Protein AF-A0A0R3SVR9-F1 (afdb_monomer_lite)

Structure (mmCIF, N/CA/C/O backbone):
data_AF-A0A0R3SVR9-F1
#
_entry.id   AF-A0A0R3SVR9-F1
#
loop_
_atom_site.group_PDB
_atom_site.id
_atom_site.type_symbol
_atom_site.label_atom_id
_atom_site.label_alt_id
_atom_site.label_comp_id
_atom_site.label_asym_id
_atom_site.label_entity_id
_atom_site.label_seq_id
_atom_site.pdbx_PDB_ins_code
_atom_site.Cartn_x
_atom_site.Cartn_y
_atom_site.Cartn_z
_atom_site.occupancy
_atom_site.B_iso_or_equiv
_atom_site.auth_seq_id
_atom_site.auth_comp_id
_atom_site.auth_asym_id
_atom_site.auth_atom_id
_atom_site.pdbx_PDB_model_num
ATOM 1 N N . LEU A 1 1 ? -17.773 1.039 -10.635 1.00 84.94 1 LEU A N 1
ATOM 2 C CA . LEU A 1 1 ? -18.409 0.691 -9.334 1.00 84.94 1 LEU A CA 1
ATOM 3 C C . LEU A 1 1 ? -18.179 1.853 -8.377 1.00 84.94 1 LEU A C 1
ATOM 5 O O . LEU A 1 1 ? -17.220 2.581 -8.569 1.00 84.94 1 LEU A O 1
ATOM 9 N N . THR A 1 2 ? -19.015 2.031 -7.361 1.00 88.81 2 THR A N 1
ATOM 10 C CA . THR A 1 2 ? -18.719 2.918 -6.224 1.00 88.81 2 THR A CA 1
ATOM 11 C C . THR A 1 2 ? -19.221 2.273 -4.939 1.00 88.81 2 THR A C 1
ATOM 13 O O . THR A 1 2 ? -20.073 1.386 -4.984 1.00 88.81 2 THR A O 1
ATOM 16 N N . ALA A 1 3 ? -18.678 2.660 -3.792 1.00 90.62 3 ALA A N 1
ATOM 17 C CA . ALA A 1 3 ? -19.066 2.095 -2.511 1.00 90.62 3 ALA A CA 1
ATOM 18 C C . ALA A 1 3 ? -19.058 3.159 -1.415 1.00 90.62 3 ALA A C 1
ATOM 20 O O . ALA A 1 3 ? -18.262 4.095 -1.439 1.00 90.62 3 ALA A O 1
ATOM 21 N N . ARG A 1 4 ? -19.967 3.008 -0.454 1.00 90.88 4 ARG A N 1
ATOM 22 C CA . ARG A 1 4 ? -20.155 3.932 0.661 1.00 90.88 4 ARG A CA 1
ATOM 23 C C . ARG A 1 4 ? -20.266 3.163 1.964 1.00 90.88 4 ARG A C 1
ATOM 25 O O . ARG A 1 4 ? -21.010 2.189 2.056 1.00 90.88 4 ARG A O 1
ATOM 32 N N . LEU A 1 5 ? -19.568 3.651 2.983 1.00 92.50 5 LEU A N 1
ATOM 33 C CA . LEU A 1 5 ? -19.682 3.155 4.346 1.00 92.50 5 LEU A CA 1
ATOM 34 C C . LEU A 1 5 ? -20.648 4.040 5.147 1.00 92.50 5 LEU A C 1
ATOM 36 O O . LEU A 1 5 ? -20.622 5.269 5.041 1.00 92.50 5 LEU A O 1
ATOM 40 N N . LYS A 1 6 ? -21.510 3.420 5.950 1.00 92.88 6 LYS A N 1
ATOM 41 C CA . LYS A 1 6 ? -22.426 4.087 6.884 1.00 92.88 6 LYS A CA 1
ATOM 42 C C . LYS A 1 6 ? -22.269 3.485 8.272 1.00 92.88 6 LYS A C 1
ATOM 44 O O . LYS A 1 6 ? -22.046 2.288 8.397 1.00 92.88 6 LYS A O 1
ATOM 49 N N . SER A 1 7 ? -22.444 4.298 9.304 1.00 92.44 7 SER A N 1
ATOM 50 C CA . SER A 1 7 ? -22.531 3.854 10.696 1.00 92.44 7 SER A CA 1
ATOM 51 C C . SER A 1 7 ? -23.510 4.749 11.448 1.00 92.44 7 SER A C 1
ATOM 53 O O . SER A 1 7 ? -23.680 5.916 11.090 1.00 92.44 7 SER A O 1
ATOM 55 N N . LEU A 1 8 ? -24.163 4.201 12.474 1.00 87.94 8 LEU A N 1
ATOM 56 C CA . LEU A 1 8 ? -24.987 4.978 13.407 1.00 87.94 8 LEU A CA 1
ATOM 57 C C . LEU A 1 8 ? -24.146 5.611 14.521 1.00 87.94 8 LEU A C 1
ATOM 59 O O . LEU A 1 8 ? -24.514 6.657 15.049 1.00 87.94 8 LEU A O 1
ATOM 63 N N . SER A 1 9 ? -23.024 4.977 14.864 1.00 86.69 9 SER A N 1
ATOM 64 C CA . SER A 1 9 ? -22.182 5.356 16.001 1.00 86.69 9 SER A CA 1
ATOM 65 C C . SER A 1 9 ? -21.061 6.314 15.604 1.00 86.69 9 SER A C 1
ATOM 67 O O . SER A 1 9 ? -20.644 7.146 16.407 1.00 86.69 9 SER A O 1
ATOM 69 N N . VAL A 1 10 ? -20.584 6.223 14.359 1.00 88.56 10 VAL A N 1
ATOM 70 C CA . VAL A 1 10 ? -19.457 7.019 13.860 1.00 88.56 10 VAL A CA 1
ATOM 71 C C . VAL A 1 10 ? -19.935 8.196 13.017 1.00 88.56 10 VAL A C 1
ATOM 73 O O . VAL A 1 10 ? -20.829 8.067 12.181 1.00 88.56 10 VAL A O 1
ATOM 76 N N . LYS A 1 11 ? -19.309 9.361 13.221 1.00 87.94 11 LYS A N 1
ATOM 77 C CA . LYS A 1 11 ? -19.626 10.590 12.484 1.00 87.94 11 LYS A CA 1
ATOM 78 C C . LYS A 1 11 ? -19.374 10.425 10.975 1.00 87.94 11 LYS A C 1
ATOM 80 O O . LYS A 1 11 ? -18.337 9.873 10.611 1.00 87.94 11 LYS A O 1
ATOM 85 N N . PRO A 1 12 ? -20.235 10.981 10.099 1.00 85.88 12 PRO A N 1
ATOM 86 C CA . PRO A 1 12 ? -20.082 10.868 8.645 1.00 85.88 12 PRO A CA 1
ATOM 87 C C . PRO A 1 12 ? -18.731 11.350 8.104 1.00 85.88 12 PRO A C 1
ATOM 89 O O . PRO A 1 12 ? -18.185 10.713 7.213 1.00 85.88 12 PRO A O 1
ATOM 92 N N . GLU A 1 13 ? -18.171 12.414 8.684 1.00 85.38 13 GLU A N 1
ATOM 93 C CA . GLU A 1 13 ? -16.876 13.002 8.295 1.00 85.38 13 GLU A CA 1
ATOM 94 C C . GLU A 1 13 ? -15.711 12.004 8.401 1.00 85.38 13 GLU A C 1
ATOM 96 O O . GLU A 1 13 ? -14.763 12.060 7.624 1.00 85.38 13 GLU A O 1
ATOM 101 N N . LEU A 1 14 ? -15.789 11.057 9.343 1.00 85.31 14 LEU A N 1
ATOM 102 C CA . LEU A 1 14 ? -14.768 10.022 9.521 1.00 85.31 14 LEU A CA 1
ATOM 103 C C . LEU A 1 14 ? -14.907 8.885 8.500 1.00 85.31 14 LEU A C 1
ATOM 105 O O . LEU A 1 14 ? -13.982 8.097 8.365 1.00 85.31 14 LEU A O 1
ATOM 109 N N . LEU A 1 15 ? -16.049 8.781 7.809 1.00 88.06 15 LEU A N 1
ATOM 110 C CA . LEU A 1 15 ? -16.381 7.681 6.894 1.00 88.06 15 LEU A CA 1
ATOM 111 C C . LEU A 1 15 ? -16.096 8.007 5.423 1.00 88.06 15 LEU A C 1
ATOM 113 O O . LEU A 1 15 ? -16.082 7.095 4.595 1.00 88.06 15 LEU A O 1
ATOM 117 N N . GLU A 1 16 ? -15.878 9.283 5.087 1.00 83.38 16 GLU A N 1
ATOM 118 C CA . GLU A 1 16 ? -15.626 9.734 3.709 1.00 83.38 16 GLU A CA 1
ATOM 119 C C . GLU A 1 16 ? -14.368 9.088 3.115 1.00 83.38 16 GLU A C 1
ATOM 121 O O . GLU A 1 16 ? -14.344 8.743 1.937 1.00 83.38 16 GLU A O 1
ATOM 126 N N . ASN A 1 17 ? -13.364 8.841 3.959 1.00 84.44 17 ASN A N 1
ATOM 127 C CA . ASN A 1 17 ? -12.045 8.342 3.576 1.00 84.44 17 ASN A CA 1
ATOM 128 C C . ASN A 1 17 ? -11.786 6.901 4.058 1.00 84.44 17 ASN A C 1
ATOM 130 O O . ASN A 1 17 ? -10.665 6.528 4.398 1.00 84.44 17 ASN A O 1
ATOM 134 N N . CYS A 1 18 ? -12.834 6.080 4.115 1.00 88.06 18 CYS A N 1
ATOM 135 C CA . CYS A 1 18 ? -12.741 4.710 4.625 1.00 88.06 18 CYS A CA 1
ATOM 136 C C . CYS A 1 18 ? -12.774 3.633 3.544 1.00 88.06 18 CYS A C 1
ATOM 138 O O . CYS A 1 18 ? -12.548 2.468 3.857 1.00 88.06 18 CYS A O 1
ATOM 140 N N . VAL A 1 19 ? -13.088 3.974 2.296 1.00 89.50 19 VAL A N 1
ATOM 141 C CA . VAL A 1 19 ? -13.294 2.983 1.236 1.00 89.50 19 VAL A CA 1
ATOM 142 C C . VAL A 1 19 ? -12.257 3.166 0.141 1.00 89.50 19 VAL A C 1
ATOM 144 O O . VAL A 1 19 ? -12.137 4.239 -0.437 1.00 89.50 19 VAL A O 1
ATOM 147 N N . LEU A 1 20 ? -11.547 2.085 -0.167 1.00 88.56 20 LEU A N 1
ATOM 148 C CA . LEU A 1 20 ? -10.594 2.001 -1.263 1.00 88.56 20 LEU A CA 1
ATOM 149 C C . LEU A 1 20 ? -11.087 0.959 -2.271 1.00 88.56 20 LEU A C 1
ATOM 151 O O . LEU A 1 20 ? -11.024 -0.249 -2.019 1.00 88.56 20 LEU A O 1
ATOM 155 N N . LEU A 1 21 ? -11.596 1.441 -3.404 1.00 87.38 21 LEU A N 1
ATOM 156 C CA . LEU A 1 21 ? -11.998 0.632 -4.554 1.00 87.38 21 LEU A CA 1
ATOM 157 C C . LEU A 1 21 ? -10.851 0.586 -5.562 1.00 87.38 21 LEU A C 1
ATOM 159 O O . LEU A 1 21 ? -10.271 1.619 -5.887 1.00 87.38 21 LEU A O 1
ATOM 163 N N . ARG A 1 22 ? -10.525 -0.609 -6.052 1.00 86.88 22 ARG A N 1
ATOM 164 C CA . ARG A 1 22 ? -9.412 -0.825 -6.979 1.00 86.88 22 ARG A CA 1
ATOM 165 C C . ARG A 1 22 ? -9.784 -1.870 -8.004 1.00 86.88 22 ARG A C 1
ATOM 167 O O . ARG A 1 22 ? -10.412 -2.862 -7.648 1.00 86.88 22 ARG A O 1
ATOM 174 N N . ASP A 1 23 ? -9.317 -1.687 -9.225 1.00 84.06 23 ASP A N 1
ATOM 175 C CA . ASP A 1 23 ? -9.400 -2.707 -10.260 1.00 84.06 23 ASP A CA 1
ATOM 176 C C . ASP A 1 23 ? -8.051 -3.419 -10.368 1.00 84.06 23 ASP A C 1
ATOM 178 O O . ASP A 1 23 ? -6.995 -2.788 -10.398 1.00 84.06 23 ASP A O 1
ATOM 182 N N . ILE A 1 24 ? -8.089 -4.747 -10.366 1.00 81.44 24 ILE A N 1
ATOM 183 C CA . ILE A 1 24 ? -6.919 -5.616 -10.448 1.00 81.44 24 ILE A CA 1
ATOM 184 C C . ILE A 1 24 ? -7.131 -6.684 -11.517 1.00 81.44 24 ILE A C 1
ATOM 186 O O . ILE A 1 24 ? -8.257 -7.063 -11.842 1.00 81.44 24 ILE A O 1
ATOM 190 N N . GLU A 1 25 ? -6.032 -7.236 -12.015 1.00 75.94 25 GLU A N 1
ATOM 191 C CA . GLU A 1 25 ? -6.053 -8.451 -12.821 1.00 75.94 25 GLU A CA 1
ATOM 192 C C . GLU A 1 25 ? -5.781 -9.653 -11.917 1.00 75.94 25 GLU A C 1
ATOM 194 O O . GLU A 1 25 ? -4.652 -9.899 -11.496 1.00 75.94 25 GLU A O 1
ATOM 199 N N . ALA A 1 26 ? -6.826 -10.407 -11.581 1.00 65.94 26 ALA A N 1
ATOM 200 C CA . ALA A 1 26 ? -6.686 -11.591 -10.746 1.00 65.94 26 ALA A CA 1
ATOM 201 C C . ALA A 1 26 ? -6.464 -12.826 -11.624 1.00 65.94 26 ALA A C 1
ATOM 203 O O . ALA A 1 26 ? -7.234 -13.087 -12.549 1.00 65.94 26 ALA A O 1
ATOM 204 N N . SER A 1 27 ? -5.441 -13.628 -11.322 1.00 62.56 27 SER A N 1
ATOM 205 C CA . SER A 1 27 ? -5.278 -14.927 -11.976 1.00 62.56 27 SER A CA 1
ATOM 206 C C . SER A 1 27 ? -6.432 -15.854 -11.590 1.00 62.56 27 SER A C 1
ATOM 208 O O . SER A 1 27 ? -6.791 -15.981 -10.417 1.00 62.56 27 SER A O 1
ATOM 210 N N . MET A 1 28 ? -7.032 -16.517 -12.580 1.00 52.81 28 MET A N 1
ATOM 211 C CA . MET A 1 28 ? -8.053 -17.525 -12.303 1.00 52.81 28 MET A CA 1
ATOM 212 C C . MET A 1 28 ? -7.444 -18.667 -11.480 1.00 52.81 28 MET A C 1
ATOM 214 O O . MET A 1 28 ? -6.321 -19.090 -11.786 1.00 52.81 28 MET A O 1
ATOM 218 N N . PRO A 1 29 ? -8.168 -19.220 -10.485 1.00 49.94 29 PRO A N 1
ATOM 219 C CA . PRO A 1 29 ? -7.725 -20.399 -9.755 1.00 49.94 29 PRO A CA 1
ATOM 220 C C . PRO A 1 29 ? -7.660 -21.584 -10.724 1.00 49.94 29 PRO A C 1
ATOM 222 O O . PRO A 1 29 ? -8.627 -22.306 -10.950 1.00 49.94 29 PRO A O 1
ATOM 225 N N . THR A 1 30 ? -6.500 -21.760 -11.340 1.00 48.56 30 THR A N 1
ATOM 226 C CA . THR A 1 30 ? -6.152 -22.889 -12.194 1.00 48.56 30 THR A CA 1
ATOM 227 C C . THR A 1 30 ? -5.234 -23.810 -11.400 1.00 48.56 30 THR A C 1
ATOM 229 O O . THR A 1 30 ? -4.565 -23.401 -10.449 1.00 48.56 30 THR A O 1
ATOM 232 N N . THR A 1 31 ? -5.241 -25.098 -11.727 1.00 45.00 31 THR A N 1
ATOM 233 C CA . THR A 1 31 ? -4.487 -26.127 -11.005 1.00 45.00 31 THR A CA 1
ATOM 234 C C . THR A 1 31 ? -2.988 -25.810 -10.967 1.00 45.00 31 THR A C 1
ATOM 236 O O . THR A 1 31 ? -2.303 -26.055 -11.952 1.00 45.00 31 THR A O 1
ATOM 239 N N . GLY A 1 32 ? -2.490 -25.303 -9.831 1.00 43.62 32 GLY A N 1
ATOM 240 C CA . GLY A 1 32 ? -1.115 -25.351 -9.294 1.00 43.62 32 GLY A CA 1
ATOM 241 C C . GLY A 1 32 ? 0.064 -24.781 -10.103 1.00 43.62 32 GLY A C 1
ATOM 242 O O . GLY A 1 32 ? 0.996 -24.260 -9.501 1.00 43.62 32 GLY A O 1
ATOM 243 N N . VAL A 1 33 ? 0.064 -24.880 -11.431 1.00 41.28 33 VAL A N 1
ATOM 244 C CA . VAL A 1 33 ? 1.225 -24.618 -12.297 1.00 41.28 33 VAL A CA 1
ATOM 245 C C . VAL A 1 33 ? 1.220 -23.181 -12.835 1.00 41.28 33 VAL A C 1
ATOM 247 O O . VAL A 1 33 ? 2.277 -22.569 -12.915 1.00 41.28 33 VAL A O 1
ATOM 250 N N . SER A 1 34 ? 0.049 -22.589 -13.100 1.00 37.72 34 SER A N 1
ATOM 251 C CA . SER A 1 34 ? -0.062 -21.211 -13.622 1.00 37.72 34 SER A CA 1
ATOM 252 C C . SER A 1 34 ? 0.317 -20.107 -12.629 1.00 37.72 34 SER A C 1
ATOM 254 O O . SER A 1 34 ? 0.579 -18.985 -13.049 1.00 37.72 34 SER A O 1
ATOM 256 N N . VAL A 1 35 ? 0.359 -20.402 -11.325 1.00 40.47 35 VAL A N 1
ATOM 257 C CA . VAL A 1 35 ? 0.703 -19.412 -10.284 1.00 40.47 35 VAL A CA 1
ATOM 258 C C . VAL A 1 35 ? 2.196 -19.067 -10.308 1.00 40.47 35 VAL A C 1
ATOM 260 O O . VAL A 1 35 ? 2.567 -17.952 -9.967 1.00 40.47 35 VAL A O 1
ATOM 263 N N . LEU A 1 36 ? 3.056 -20.000 -10.732 1.00 37.19 36 LEU A N 1
ATOM 264 C CA . LEU A 1 36 ? 4.511 -19.806 -10.729 1.00 37.19 36 LEU A CA 1
ATOM 265 C C . LEU A 1 36 ? 5.031 -19.080 -11.974 1.00 37.19 36 LEU A C 1
ATOM 267 O O . LEU A 1 36 ? 6.112 -18.505 -11.928 1.00 37.19 36 LEU A O 1
ATOM 271 N N . THR A 1 37 ? 4.279 -19.097 -13.074 1.00 42.97 37 THR A N 1
ATOM 272 C CA . THR A 1 37 ? 4.698 -18.501 -14.350 1.00 42.97 37 THR A CA 1
ATOM 273 C C . THR A 1 37 ? 4.003 -17.178 -14.659 1.00 42.97 37 THR A C 1
ATOM 275 O O . THR A 1 37 ? 4.404 -16.504 -15.598 1.00 42.97 37 THR A O 1
ATOM 278 N N . GLY A 1 38 ? 2.948 -16.803 -13.923 1.00 45.16 38 GLY A N 1
ATOM 279 C CA . GLY A 1 38 ? 2.155 -15.603 -14.224 1.00 45.16 38 GLY A CA 1
ATOM 280 C C . GLY A 1 38 ? 1.407 -15.664 -15.566 1.00 45.16 38 GLY A C 1
ATOM 281 O O . GLY A 1 38 ? 0.890 -14.654 -16.023 1.00 45.16 38 GLY A O 1
ATOM 282 N N . THR A 1 39 ? 1.338 -16.838 -16.207 1.00 46.59 39 THR A N 1
ATOM 283 C CA . THR A 1 39 ? 0.785 -17.034 -17.564 1.00 46.59 39 THR A CA 1
ATOM 284 C C . THR A 1 39 ? -0.621 -17.642 -17.578 1.00 46.59 39 THR A C 1
ATOM 286 O O . THR A 1 39 ? -1.093 -18.117 -18.611 1.00 46.59 39 THR A O 1
ATOM 289 N N . GLY A 1 40 ? -1.304 -17.678 -16.429 1.00 52.12 40 GLY A N 1
ATOM 290 C CA . GLY A 1 40 ? -2.710 -18.080 -16.367 1.00 52.12 40 GLY A CA 1
ATOM 291 C C . GLY A 1 40 ? -3.638 -16.993 -16.926 1.00 52.12 40 GLY A C 1
ATOM 292 O O . GLY A 1 40 ? -3.278 -15.820 -16.889 1.00 52.12 40 GLY A O 1
ATOM 293 N N . PRO A 1 41 ? -4.840 -17.344 -17.419 1.00 57.41 41 PRO A N 1
ATOM 294 C CA . PRO A 1 41 ? -5.830 -16.342 -17.795 1.00 57.41 41 PRO A CA 1
ATOM 295 C C . PRO A 1 41 ? -6.173 -15.478 -16.573 1.00 57.41 41 PRO A C 1
ATOM 297 O O . PRO A 1 41 ? -6.647 -15.989 -15.552 1.00 57.41 41 PRO A O 1
ATOM 300 N N . CYS A 1 42 ? -5.904 -14.179 -16.679 1.00 65.00 42 CYS A N 1
ATOM 301 C CA . CYS A 1 42 ? -6.323 -13.186 -15.701 1.00 65.00 42 CYS A CA 1
ATOM 302 C C . CYS A 1 42 ? -7.745 -12.720 -16.011 1.00 65.00 42 CYS A C 1
ATOM 304 O O . CYS A 1 42 ? -8.137 -12.608 -17.174 1.00 65.00 42 CYS A O 1
ATOM 306 N N . VAL A 1 43 ? -8.521 -12.455 -14.966 1.00 73.50 43 VAL A N 1
ATOM 307 C CA . VAL A 1 43 ? -9.856 -11.872 -15.068 1.00 73.50 43 VAL A CA 1
ATOM 308 C C . VAL A 1 43 ? -9.831 -10.511 -14.376 1.00 73.50 43 VAL A C 1
ATOM 310 O O . VAL A 1 43 ? -9.331 -10.421 -13.249 1.00 73.50 43 VAL A O 1
ATOM 313 N N . PRO A 1 44 ? -10.350 -9.454 -15.028 1.00 79.88 44 PRO A N 1
ATOM 314 C CA . PRO A 1 44 ? -10.493 -8.157 -14.386 1.00 79.88 44 PRO A CA 1
ATOM 315 C C . PRO A 1 44 ? -11.428 -8.288 -13.182 1.00 79.88 44 PRO A C 1
ATOM 317 O O . PRO A 1 44 ? -12.527 -8.840 -13.281 1.00 79.88 44 PRO A O 1
ATOM 320 N N . MET A 1 45 ? -10.976 -7.800 -12.034 1.00 82.75 45 MET A N 1
ATOM 321 C CA . MET A 1 45 ? -11.669 -7.895 -10.758 1.00 82.75 45 MET A CA 1
ATOM 322 C C . MET A 1 45 ? -11.623 -6.547 -10.052 1.00 82.75 45 MET A C 1
ATOM 324 O O . MET A 1 45 ? -10.558 -5.960 -9.910 1.00 82.75 45 MET A O 1
ATOM 328 N N . SER A 1 46 ? -12.762 -6.096 -9.536 1.00 84.88 46 SER A N 1
ATOM 329 C CA . SER A 1 46 ? -12.813 -4.944 -8.638 1.00 84.88 46 SER A CA 1
ATOM 330 C C . SER A 1 46 ? -12.755 -5.412 -7.185 1.00 84.88 46 SER A C 1
ATOM 332 O O . SER A 1 46 ? -13.553 -6.250 -6.761 1.00 84.88 46 SER A O 1
ATOM 334 N N . VAL A 1 47 ? -11.829 -4.860 -6.410 1.00 87.38 47 VAL A N 1
ATOM 335 C CA . VAL A 1 47 ? -11.631 -5.139 -4.987 1.00 87.38 47 VAL A CA 1
ATOM 336 C C . VAL A 1 47 ? -11.996 -3.900 -4.182 1.00 87.38 47 VAL A C 1
ATOM 338 O O . VAL A 1 47 ? -11.500 -2.805 -4.439 1.00 87.38 47 VAL A O 1
ATOM 341 N N . ILE A 1 48 ? -12.846 -4.083 -3.174 1.00 88.69 48 ILE A N 1
ATOM 342 C CA . ILE A 1 48 ? -13.231 -3.038 -2.224 1.00 88.69 48 ILE A CA 1
ATOM 343 C C . ILE A 1 48 ? -12.583 -3.358 -0.884 1.00 88.69 48 ILE A C 1
ATOM 345 O O . ILE A 1 48 ? -12.789 -4.438 -0.333 1.00 88.69 48 ILE A O 1
ATOM 349 N N . ASN A 1 49 ? -11.823 -2.408 -0.353 1.00 89.75 49 ASN A N 1
ATOM 350 C CA . ASN A 1 49 ? -11.260 -2.470 0.989 1.00 89.75 49 ASN A CA 1
ATOM 351 C C . ASN A 1 49 ? -11.931 -1.388 1.832 1.00 89.75 49 ASN A C 1
ATOM 353 O O . ASN A 1 49 ? -12.009 -0.238 1.404 1.00 89.75 49 ASN A O 1
ATOM 357 N N . ALA A 1 50 ? -12.424 -1.760 3.011 1.00 90.38 50 ALA A N 1
ATOM 358 C CA . ALA A 1 50 ? -13.020 -0.833 3.964 1.00 90.38 50 ALA A CA 1
ATOM 359 C C . ALA A 1 50 ? -12.142 -0.753 5.219 1.00 90.38 50 ALA A C 1
ATOM 361 O O . ALA A 1 50 ? -11.952 -1.751 5.914 1.00 90.38 50 ALA A O 1
ATOM 362 N N . TYR A 1 51 ? -11.616 0.435 5.501 1.00 90.06 51 TYR A N 1
ATOM 363 C CA . TYR A 1 51 ? -10.848 0.758 6.697 1.00 90.06 51 TYR A CA 1
ATOM 364 C C . TYR A 1 51 ? -11.781 1.374 7.730 1.00 90.06 51 TYR A C 1
ATOM 366 O O . TYR A 1 51 ? -12.204 2.521 7.596 1.00 90.06 51 TYR A O 1
ATOM 374 N N . LEU A 1 52 ? -12.134 0.594 8.747 1.00 91.12 52 LEU A N 1
ATOM 375 C CA . LEU A 1 52 ? -13.052 1.048 9.784 1.00 91.12 52 LEU A CA 1
ATOM 376 C C . LEU A 1 52 ? -12.314 1.996 10.741 1.00 91.12 52 LEU A C 1
ATOM 378 O O . LEU A 1 52 ? -11.258 1.622 11.253 1.00 91.12 52 LEU A O 1
ATOM 382 N N . PRO A 1 53 ? -12.832 3.212 10.984 1.00 90.00 53 PRO A N 1
ATOM 383 C CA . PRO A 1 53 ? -12.148 4.202 11.809 1.00 90.00 53 PRO A CA 1
ATOM 384 C C . PRO A 1 53 ? -12.091 3.783 13.280 1.00 90.00 53 PRO A C 1
ATOM 386 O O . PRO A 1 53 ? -11.107 4.068 13.953 1.00 90.00 53 PRO A O 1
ATOM 389 N N . GLU A 1 54 ? -13.113 3.083 13.773 1.00 90.56 54 GLU A N 1
ATOM 390 C CA . GLU A 1 54 ? -13.228 2.581 15.143 1.00 90.56 54 GLU A CA 1
ATOM 391 C C . GLU A 1 54 ? -13.929 1.203 15.125 1.00 90.56 54 GLU A C 1
ATOM 393 O O . GLU A 1 54 ? -14.486 0.808 14.099 1.00 90.56 54 GLU A O 1
ATOM 398 N N . PRO A 1 55 ? -13.894 0.419 16.215 1.00 89.44 55 PRO A N 1
ATOM 399 C CA . PRO A 1 55 ? -14.756 -0.755 16.359 1.00 89.44 55 PRO A CA 1
ATOM 400 C C . PRO A 1 55 ? -16.239 -0.357 16.376 1.00 89.44 55 PRO A C 1
ATOM 402 O O . PRO A 1 55 ? -16.602 0.679 16.935 1.00 89.44 55 PRO A O 1
ATOM 405 N N . GLY A 1 56 ? -17.108 -1.184 15.796 1.00 89.81 56 GLY A N 1
ATOM 406 C CA . GLY A 1 56 ? -18.546 -0.927 15.765 1.00 89.81 56 GLY A CA 1
ATOM 407 C C . GLY A 1 56 ? -19.279 -1.590 14.603 1.00 89.81 56 GLY A C 1
ATOM 408 O O . GLY A 1 56 ? -18.743 -2.445 13.898 1.00 89.81 56 GLY A O 1
ATOM 409 N N . GLU A 1 57 ? -20.527 -1.165 14.413 1.00 92.81 57 GLU A N 1
ATOM 410 C CA . GLU A 1 57 ? -21.408 -1.636 13.346 1.00 92.81 57 GLU A CA 1
ATOM 411 C C . GLU A 1 57 ? -21.403 -0.673 12.155 1.00 92.81 57 GLU A C 1
ATOM 413 O O . GLU A 1 57 ? -21.564 0.551 12.295 1.00 92.81 57 GLU A O 1
ATOM 418 N N . TYR A 1 58 ? -21.260 -1.248 10.964 1.00 94.62 58 TYR A N 1
ATOM 419 C CA . TYR A 1 58 ? -21.203 -0.522 9.706 1.00 94.62 58 TYR A CA 1
ATOM 420 C C . TYR A 1 58 ? -22.054 -1.196 8.636 1.00 94.62 58 TYR A C 1
ATOM 422 O O . TYR A 1 58 ? -22.108 -2.417 8.536 1.00 94.62 58 TYR A O 1
ATOM 430 N N . ALA A 1 59 ? -22.663 -0.390 7.773 1.00 94.31 59 ALA A N 1
ATOM 431 C CA . ALA A 1 59 ? -23.262 -0.852 6.532 1.00 94.31 59 ALA A CA 1
ATOM 432 C C . ALA A 1 59 ? -22.385 -0.415 5.352 1.00 94.31 59 ALA A C 1
ATOM 434 O O . ALA A 1 59 ? -22.162 0.781 5.156 1.00 94.31 59 ALA A O 1
ATOM 435 N N . LEU A 1 60 ? -21.897 -1.375 4.568 1.00 94.56 60 LEU A N 1
ATOM 436 C CA . LEU A 1 60 ? -21.213 -1.130 3.301 1.00 94.56 60 LEU A CA 1
ATOM 437 C C . LEU A 1 60 ? -22.220 -1.283 2.162 1.00 94.56 60 LEU A C 1
ATOM 439 O O . LEU A 1 60 ? -22.718 -2.376 1.902 1.00 94.56 60 LEU A O 1
ATOM 443 N N . GLU A 1 61 ? -22.504 -0.185 1.477 1.00 94.56 61 GLU A N 1
ATOM 444 C CA . GLU A 1 61 ? -23.374 -0.145 0.306 1.00 94.56 61 GLU A CA 1
ATOM 445 C C . GLU A 1 61 ? -22.512 -0.034 -0.949 1.00 94.56 61 GLU A C 1
ATOM 447 O O . GLU A 1 61 ? -21.717 0.895 -1.085 1.00 94.56 61 GLU A O 1
ATOM 452 N N . VAL A 1 62 ? -22.664 -0.979 -1.872 1.00 93.00 62 VAL A N 1
ATOM 453 C CA . VAL A 1 62 ? -21.961 -0.997 -3.155 1.00 93.00 62 VAL A CA 1
ATOM 454 C C . VAL A 1 62 ? -22.957 -0.678 -4.252 1.00 93.00 62 VAL A C 1
ATOM 456 O O . VAL A 1 62 ? -23.986 -1.342 -4.385 1.00 93.00 62 VAL A O 1
ATOM 459 N N . TYR A 1 63 ? -22.630 0.321 -5.059 1.00 91.88 63 TYR A N 1
ATOM 460 C CA . TYR A 1 63 ? -23.437 0.775 -6.172 1.00 91.88 63 TYR A CA 1
ATOM 461 C C . TYR A 1 63 ? -22.742 0.498 -7.504 1.00 91.88 63 TYR A C 1
ATOM 463 O O . TYR A 1 63 ? -21.532 0.686 -7.662 1.00 91.88 63 TYR A O 1
ATOM 471 N N . ALA A 1 64 ? -23.526 0.087 -8.492 1.00 89.19 64 ALA A N 1
ATOM 472 C CA . ALA A 1 64 ? -23.062 -0.186 -9.842 1.00 89.19 64 ALA A CA 1
ATOM 473 C C . ALA A 1 64 ? -23.869 0.626 -10.855 1.00 89.19 64 ALA A C 1
ATOM 475 O O . ALA A 1 64 ? -25.077 0.812 -10.696 1.00 89.19 64 ALA A O 1
ATOM 476 N N . ALA A 1 65 ? -23.189 1.083 -11.900 1.00 86.00 65 ALA A N 1
ATOM 477 C CA . ALA A 1 65 ? -23.828 1.633 -13.082 1.00 86.00 65 ALA A CA 1
ATOM 478 C C . ALA A 1 65 ? -23.908 0.543 -14.169 1.00 86.00 65 ALA A C 1
ATOM 480 O O . ALA A 1 65 ? -23.030 -0.329 -14.216 1.00 86.00 65 ALA A O 1
ATOM 481 N N . PRO A 1 66 ? -24.943 0.552 -15.026 1.00 80.88 66 PRO A N 1
ATOM 482 C CA . PRO A 1 66 ? -25.015 -0.339 -16.177 1.00 80.88 66 PRO A CA 1
ATOM 483 C C . PRO A 1 66 ? -23.805 -0.158 -17.114 1.00 80.88 66 PRO A C 1
ATOM 485 O O . PRO A 1 66 ? -23.297 0.955 -17.248 1.00 80.88 66 PRO A O 1
ATOM 488 N N . PRO A 1 67 ? -23.351 -1.218 -17.807 1.00 73.56 67 PRO A N 1
ATOM 489 C CA . PRO A 1 67 ? -22.255 -1.100 -18.763 1.00 73.56 67 PRO A CA 1
ATOM 490 C C . PRO A 1 67 ? -22.616 -0.118 -19.890 1.00 73.56 67 PRO A C 1
ATOM 492 O O . PRO A 1 67 ? -23.701 -0.205 -20.464 1.00 73.56 67 PRO A O 1
ATOM 495 N N . GLY A 1 68 ? -21.700 0.799 -20.215 1.00 68.38 68 GLY A N 1
ATOM 496 C CA . GLY A 1 68 ? -21.891 1.809 -21.265 1.00 68.38 68 GLY A CA 1
ATOM 497 C C . GLY A 1 68 ? -22.513 3.131 -20.801 1.00 68.38 68 GLY A C 1
ATOM 498 O O . GLY A 1 68 ? -22.823 3.970 -21.641 1.00 68.38 68 GLY A O 1
ATOM 499 N N . SER A 1 69 ? -22.695 3.341 -19.494 1.00 65.62 69 SER A N 1
ATOM 500 C CA . SER A 1 69 ? -22.972 4.673 -18.954 1.00 65.62 69 SER A CA 1
ATOM 501 C C . SER A 1 69 ? -21.721 5.553 -19.060 1.00 65.62 69 SER A C 1
ATOM 503 O O . SER A 1 69 ? -20.702 5.236 -18.446 1.00 65.62 69 SER A O 1
ATOM 505 N N . ASP A 1 70 ? -21.790 6.637 -19.830 1.00 59.06 70 ASP A N 1
ATOM 506 C CA . ASP A 1 70 ? -20.707 7.619 -19.926 1.00 59.06 70 ASP A CA 1
ATOM 507 C C . ASP A 1 70 ? -20.550 8.359 -18.586 1.00 59.06 70 ASP A C 1
ATOM 509 O O . ASP A 1 70 ? -21.425 9.142 -18.199 1.00 59.06 70 ASP A O 1
ATOM 513 N N . GLU A 1 71 ? -19.409 8.173 -17.907 1.00 56.16 71 GLU A N 1
ATOM 514 C CA . GLU A 1 71 ? -19.029 8.961 -16.715 1.00 56.16 71 GLU A CA 1
ATOM 515 C C . GLU A 1 71 ? -19.038 10.476 -16.989 1.00 56.16 71 GLU A C 1
ATOM 517 O O . GLU A 1 71 ? -19.183 11.272 -16.066 1.00 56.16 71 GLU A O 1
ATOM 522 N N . SER A 1 72 ? -18.915 10.878 -18.260 1.00 56.22 72 SER A N 1
ATOM 523 C CA . SER A 1 72 ? -18.877 12.274 -18.714 1.00 56.22 72 SER A CA 1
ATOM 524 C C . SER A 1 72 ? -20.244 12.967 -18.774 1.00 56.22 72 SER A C 1
ATOM 526 O O . SER A 1 72 ? -20.307 14.193 -18.879 1.00 56.22 72 SER A O 1
ATOM 528 N N . THR A 1 73 ? -21.342 12.214 -18.682 1.00 55.75 73 THR A N 1
ATOM 529 C CA . THR A 1 73 ? -22.696 12.770 -18.570 1.00 55.75 73 THR A CA 1
ATOM 530 C C . THR A 1 73 ? -23.139 12.752 -17.112 1.00 55.75 73 THR A C 1
ATOM 532 O O . THR A 1 73 ? -23.110 11.703 -16.472 1.00 55.75 73 THR A O 1
ATOM 535 N N . GLU A 1 74 ? -23.628 13.889 -16.603 1.00 56.53 74 GLU A N 1
ATOM 536 C CA . GLU A 1 74 ? -24.132 14.117 -15.227 1.00 56.53 74 GLU A CA 1
ATOM 537 C C . GLU A 1 74 ? -25.301 13.194 -14.793 1.00 56.53 74 GLU A C 1
ATOM 539 O O . GLU A 1 74 ? -25.946 13.412 -13.769 1.00 56.53 74 GLU A O 1
ATOM 544 N N . GLN A 1 75 ? -25.606 12.152 -15.567 1.00 57.53 75 GLN A N 1
ATOM 545 C CA . GLN A 1 75 ? -26.793 11.317 -15.455 1.00 57.53 75 GLN A CA 1
ATOM 546 C C . GLN A 1 75 ? -26.477 9.816 -15.482 1.00 57.53 75 GLN A C 1
ATOM 548 O O . GLN A 1 75 ? -27.309 9.004 -15.885 1.00 57.53 75 GLN A O 1
ATOM 553 N N . THR A 1 76 ? -25.287 9.419 -15.028 1.00 66.19 76 THR A N 1
ATOM 554 C CA . THR A 1 76 ? -25.017 8.006 -14.738 1.00 66.19 76 THR A CA 1
ATOM 555 C C . THR A 1 76 ? -25.797 7.586 -13.489 1.00 66.19 76 THR A C 1
ATOM 557 O O . THR A 1 76 ? -25.457 7.953 -12.363 1.00 66.19 76 THR A O 1
ATOM 560 N N . ALA A 1 77 ? -26.880 6.828 -13.682 1.00 75.44 77 ALA A N 1
ATOM 561 C CA . ALA A 1 77 ? -27.687 6.297 -12.589 1.00 75.44 77 ALA A CA 1
ATOM 562 C C . ALA A 1 77 ? -26.967 5.116 -11.919 1.00 75.44 77 ALA A C 1
ATOM 564 O O . ALA A 1 77 ? -26.865 4.022 -12.477 1.00 75.44 77 ALA A O 1
ATOM 565 N N . TYR A 1 78 ? -26.480 5.341 -10.703 1.00 83.81 78 TYR A N 1
ATOM 566 C CA . TYR A 1 78 ? -25.933 4.293 -9.850 1.00 83.81 78 TYR A CA 1
ATOM 567 C C . TYR A 1 78 ? -27.062 3.576 -9.100 1.00 83.81 78 TYR A C 1
ATOM 569 O O . TYR A 1 78 ? -27.857 4.203 -8.399 1.00 83.81 78 TYR A O 1
ATOM 577 N N . HIS A 1 79 ? -27.117 2.251 -9.219 1.00 88.12 79 HIS A N 1
ATOM 578 C CA . HIS A 1 79 ? -28.078 1.404 -8.513 1.00 88.12 79 HIS A CA 1
ATOM 579 C C . HIS A 1 79 ? -27.392 0.655 -7.375 1.00 88.12 79 HIS A C 1
ATOM 581 O O . HIS A 1 79 ? -26.250 0.221 -7.521 1.00 88.12 79 HIS A O 1
ATOM 587 N N . LEU A 1 80 ? -28.088 0.484 -6.247 1.00 90.19 80 LEU A N 1
ATOM 588 C CA . LEU A 1 80 ? -27.598 -0.343 -5.145 1.00 90.19 80 LEU A CA 1
ATOM 589 C C . LEU A 1 80 ? -27.495 -1.796 -5.627 1.00 90.19 80 LEU A C 1
ATOM 591 O O . LEU A 1 80 ? -28.508 -2.415 -5.948 1.00 90.19 80 LEU A O 1
ATOM 595 N N . ALA A 1 81 ? -26.272 -2.313 -5.694 1.00 90.31 81 ALA A N 1
ATOM 596 C CA . ALA A 1 81 ? -25.975 -3.667 -6.144 1.00 90.31 81 ALA A CA 1
ATOM 597 C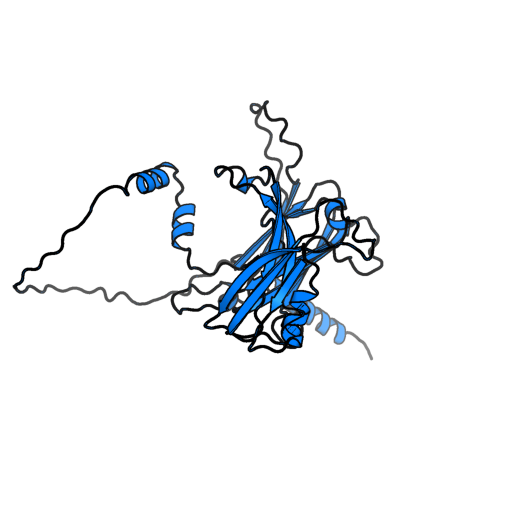 C . ALA A 1 81 ? -25.839 -4.627 -4.958 1.00 90.31 81 ALA A C 1
ATOM 599 O O . ALA A 1 81 ? -26.437 -5.701 -4.961 1.00 90.31 81 ALA A O 1
ATOM 600 N N . TRP A 1 82 ? -25.096 -4.216 -3.925 1.00 92.62 82 TRP A N 1
ATOM 601 C CA . TRP A 1 82 ? -24.904 -5.001 -2.708 1.00 92.62 82 TRP A CA 1
ATOM 602 C C . TRP A 1 82 ? -24.982 -4.142 -1.456 1.00 92.62 82 TRP A C 1
ATOM 604 O O . TRP A 1 82 ? -24.633 -2.962 -1.464 1.00 92.62 82 TRP A O 1
ATOM 614 N N . GLN A 1 83 ? -25.398 -4.774 -0.364 1.00 93.12 83 GLN A N 1
ATOM 615 C CA . GLN A 1 83 ? -25.367 -4.201 0.969 1.00 93.12 83 GLN A CA 1
ATOM 616 C C . GLN A 1 83 ? -24.836 -5.253 1.937 1.00 93.12 83 GLN A C 1
ATOM 618 O O . GLN A 1 83 ? -25.352 -6.369 1.992 1.00 93.12 83 GLN A O 1
ATOM 623 N N . PHE A 1 84 ? -23.808 -4.890 2.693 1.00 93.50 84 PHE A N 1
ATOM 624 C CA . PHE A 1 84 ? -23.197 -5.741 3.704 1.00 93.50 84 PHE A CA 1
ATOM 625 C C . PHE A 1 84 ? -23.319 -5.078 5.068 1.00 93.50 84 PHE A C 1
ATOM 627 O O . PHE A 1 84 ? -23.113 -3.871 5.187 1.00 93.50 84 PHE A O 1
ATOM 634 N N . LEU A 1 85 ? -23.623 -5.875 6.089 1.00 93.88 85 LEU A N 1
ATOM 635 C CA . LEU A 1 85 ? -23.467 -5.485 7.484 1.00 93.88 85 LEU A CA 1
ATOM 636 C C . LEU A 1 85 ? -22.097 -5.978 7.957 1.00 93.88 85 LEU A C 1
ATOM 638 O O . LEU A 1 85 ? -21.761 -7.146 7.763 1.00 93.88 85 LEU A O 1
ATOM 642 N N . ILE A 1 86 ? -21.309 -5.081 8.537 1.00 91.81 86 ILE A N 1
ATOM 643 C CA . ILE A 1 86 ? -19.982 -5.353 9.078 1.00 91.81 86 ILE A CA 1
ATOM 644 C C . ILE A 1 86 ? -20.037 -5.050 10.570 1.00 91.81 86 ILE A C 1
ATOM 646 O O . ILE A 1 86 ? -20.338 -3.925 10.965 1.00 91.81 86 ILE A O 1
ATOM 650 N N . GLU A 1 87 ? -19.726 -6.049 11.383 1.00 90.31 87 GLU A N 1
ATOM 651 C CA . GLU A 1 87 ? -19.610 -5.924 12.831 1.00 90.31 87 GLU A CA 1
ATOM 652 C C . GLU A 1 87 ? -18.141 -6.118 13.213 1.00 90.31 87 GLU A C 1
ATOM 654 O O . GLU A 1 87 ? -17.538 -7.153 12.920 1.00 90.31 87 GLU A O 1
ATOM 659 N N . ALA A 1 88 ? -17.543 -5.088 13.807 1.00 86.06 88 ALA A N 1
ATOM 660 C CA . ALA A 1 88 ? -16.159 -5.102 14.255 1.00 86.06 88 ALA A CA 1
ATOM 661 C C . ALA A 1 88 ? -16.110 -4.992 15.781 1.00 86.06 88 ALA A C 1
ATOM 663 O O . ALA A 1 88 ? -16.228 -3.900 16.331 1.00 86.06 88 ALA A O 1
ATOM 664 N N . GLU A 1 89 ? -15.916 -6.126 16.456 1.00 79.81 89 GLU A N 1
ATOM 665 C CA . GLU A 1 89 ? -15.916 -6.212 17.925 1.00 79.81 89 GLU A CA 1
ATOM 666 C C . GLU A 1 89 ? -14.710 -5.513 18.573 1.00 79.81 89 GLU A C 1
ATOM 668 O O . GLU A 1 89 ? -14.821 -4.925 19.648 1.00 79.81 89 GLU A O 1
ATOM 673 N N . ALA A 1 90 ? -13.540 -5.581 17.933 1.00 76.06 90 ALA A N 1
ATOM 674 C CA . ALA A 1 90 ? -12.294 -5.053 18.473 1.00 76.06 90 ALA A CA 1
ATOM 675 C C . ALA A 1 90 ? -11.354 -4.571 17.363 1.00 76.06 90 ALA A C 1
ATOM 677 O O . ALA A 1 90 ? -11.304 -5.131 16.268 1.00 76.06 90 ALA A O 1
ATOM 678 N N . GLY A 1 91 ? -10.568 -3.540 17.667 1.00 75.06 91 GLY A N 1
ATOM 679 C CA . GLY A 1 91 ? -9.620 -2.942 16.737 1.00 75.06 91 GLY A CA 1
ATOM 680 C C . GLY A 1 91 ? -8.977 -1.693 17.323 1.00 75.06 91 GLY A C 1
ATOM 681 O O . GLY A 1 91 ? -9.503 -1.085 18.256 1.00 75.06 91 GLY A O 1
ATOM 682 N N . LYS A 1 92 ? -7.819 -1.313 16.783 1.00 80.19 92 LYS A N 1
ATOM 683 C CA . LYS A 1 92 ? -7.194 -0.032 17.108 1.00 80.19 92 LYS A CA 1
ATOM 684 C C . LYS A 1 92 ? -7.852 1.056 16.250 1.00 80.19 92 LYS A C 1
ATOM 686 O O . LYS A 1 92 ? -7.846 0.895 15.030 1.00 80.19 92 LYS A O 1
ATOM 691 N N . PRO A 1 93 ? -8.362 2.146 16.847 1.00 85.38 93 PRO A N 1
ATOM 692 C CA . PRO A 1 93 ? -8.854 3.283 16.085 1.00 85.38 93 PRO A CA 1
ATOM 693 C C . PRO A 1 93 ? -7.807 3.824 15.109 1.00 85.38 93 PRO A C 1
ATOM 695 O O . PRO A 1 93 ? -6.622 3.925 15.449 1.00 85.38 93 PRO A O 1
ATOM 698 N N . LEU A 1 94 ? -8.249 4.175 13.905 1.00 88.19 94 LEU A N 1
ATOM 699 C CA . LEU A 1 94 ? -7.411 4.780 12.878 1.00 88.19 94 LEU A CA 1
ATOM 700 C C . LEU A 1 94 ? -7.425 6.301 13.041 1.00 88.19 94 LEU A C 1
ATOM 702 O O . LEU A 1 94 ? -8.473 6.910 13.248 1.00 88.19 94 LEU A O 1
ATOM 706 N N . SER A 1 95 ? -6.255 6.929 12.940 1.00 88.56 95 SER A N 1
ATOM 707 C CA . SER A 1 95 ? -6.159 8.386 12.999 1.00 88.56 95 SER A CA 1
ATOM 708 C C . SER A 1 95 ? -6.694 9.022 11.712 1.00 88.56 95 SER A C 1
ATOM 710 O O . SER A 1 95 ? -6.614 8.441 10.627 1.00 88.56 95 SER A O 1
ATOM 712 N N . MET A 1 96 ? -7.197 10.255 11.808 1.00 87.50 96 MET A N 1
ATOM 713 C CA . MET A 1 96 ? -7.655 11.013 10.636 1.00 87.50 96 MET A CA 1
ATOM 714 C C . MET A 1 96 ? -6.577 11.190 9.554 1.00 87.50 96 MET A C 1
ATOM 716 O O . MET A 1 96 ? -6.890 10.989 8.377 1.00 87.50 96 MET A O 1
ATOM 720 N N . PRO A 1 97 ? -5.306 11.490 9.894 1.00 89.75 97 PRO A N 1
ATOM 721 C CA . PRO A 1 97 ? -4.235 11.533 8.901 1.00 89.75 97 PRO A CA 1
ATOM 722 C C . PRO A 1 97 ? -4.015 10.197 8.187 1.00 89.75 97 PRO A C 1
ATOM 724 O O . PRO A 1 97 ? -3.720 10.176 6.992 1.00 89.75 97 PRO A O 1
ATOM 727 N N . LEU A 1 98 ? -4.139 9.066 8.890 1.00 90.44 98 LEU A N 1
ATOM 728 C CA . LEU A 1 98 ? -4.026 7.741 8.277 1.00 90.44 98 LEU A CA 1
ATOM 729 C C . LEU A 1 98 ? -5.203 7.466 7.332 1.00 90.44 98 LEU A C 1
ATOM 731 O O . LEU A 1 98 ? -4.967 7.095 6.186 1.00 90.44 98 LEU A O 1
ATOM 735 N N . LEU A 1 99 ? -6.444 7.710 7.764 1.00 88.50 99 LEU A N 1
ATOM 736 C CA . LEU A 1 99 ? -7.636 7.538 6.920 1.00 88.50 99 LEU A CA 1
ATOM 737 C C . LEU A 1 99 ? -7.540 8.365 5.632 1.00 88.50 99 LEU A C 1
ATOM 739 O O . LEU A 1 99 ? -7.705 7.837 4.535 1.00 88.50 99 LEU A O 1
ATOM 743 N N . SER A 1 100 ? -7.168 9.643 5.752 1.00 86.69 100 SER A N 1
ATOM 744 C CA . SER A 1 100 ? -6.956 10.528 4.601 1.00 86.69 100 SER A CA 1
ATOM 745 C C . SER A 1 100 ? -5.912 9.969 3.621 1.00 86.69 100 SER A C 1
ATOM 747 O O . SER A 1 100 ? -6.147 9.916 2.410 1.00 86.69 100 SER A O 1
ATOM 749 N N . ARG A 1 101 ? -4.782 9.461 4.136 1.00 89.56 101 ARG A N 1
ATOM 750 C CA . ARG A 1 101 ? -3.729 8.838 3.314 1.00 89.56 101 ARG A CA 1
ATOM 751 C C . ARG A 1 101 ? -4.136 7.506 2.691 1.00 89.56 101 ARG A C 1
ATOM 753 O O . ARG A 1 101 ? -3.563 7.166 1.664 1.00 89.56 101 ARG A O 1
ATOM 760 N N . LEU A 1 102 ? -5.060 6.756 3.293 1.00 86.94 102 LEU A N 1
ATOM 761 C CA . LEU A 1 102 ? -5.564 5.486 2.756 1.00 86.94 102 LEU A CA 1
ATOM 762 C C . LEU A 1 102 ? -6.634 5.686 1.675 1.00 86.94 102 LEU A C 1
ATOM 764 O O . LEU A 1 102 ? -6.724 4.868 0.766 1.00 86.94 102 LEU A O 1
ATOM 768 N N . ALA A 1 103 ? -7.430 6.753 1.748 1.00 74.88 103 ALA A N 1
ATOM 769 C CA . ALA A 1 103 ? -8.481 7.027 0.765 1.00 74.88 103 ALA A CA 1
ATOM 770 C C . ALA A 1 103 ? -7.982 7.702 -0.510 1.00 74.88 103 ALA A C 1
ATOM 772 O O . ALA A 1 103 ? -8.499 7.450 -1.592 1.00 74.88 103 ALA A O 1
ATOM 773 N N . THR A 1 104 ? -6.973 8.562 -0.387 1.00 71.88 104 THR A N 1
ATOM 774 C CA . THR A 1 104 ? -6.423 9.337 -1.512 1.00 71.88 104 THR A CA 1
ATOM 775 C C . THR A 1 104 ? -5.328 8.594 -2.277 1.00 71.88 104 THR A C 1
ATOM 777 O O . THR A 1 104 ? -4.656 9.167 -3.134 1.00 71.88 104 THR A O 1
ATOM 780 N N . ILE A 1 105 ? -5.097 7.323 -1.948 1.00 78.31 105 ILE A N 1
ATOM 781 C CA . ILE A 1 105 ? -3.941 6.589 -2.442 1.00 78.31 105 ILE A CA 1
ATOM 782 C C . ILE A 1 105 ? -4.182 6.015 -3.841 1.00 78.31 105 ILE A C 1
ATOM 784 O O . ILE A 1 105 ? -5.005 5.125 -4.048 1.00 78.31 105 ILE A O 1
ATOM 788 N N . ASN A 1 106 ? -3.392 6.486 -4.804 1.00 85.44 106 ASN A N 1
ATOM 789 C CA . ASN A 1 106 ? -3.340 5.907 -6.143 1.00 85.44 106 ASN A CA 1
ATOM 790 C C . ASN A 1 106 ? -2.416 4.687 -6.126 1.00 85.44 106 ASN A C 1
ATOM 792 O O . ASN A 1 106 ? -1.192 4.832 -6.175 1.00 85.44 106 ASN A O 1
ATOM 796 N N . LEU A 1 107 ? -2.990 3.487 -6.018 1.00 90.00 107 LEU A N 1
ATOM 797 C CA . LEU A 1 107 ? -2.231 2.234 -6.034 1.00 90.00 107 LEU A CA 1
ATOM 798 C C . LEU A 1 107 ? -1.988 1.708 -7.438 1.00 90.00 107 LEU A C 1
ATOM 800 O O . LEU A 1 107 ? -2.824 1.843 -8.323 1.00 90.00 107 LEU A O 1
ATOM 804 N N . GLY A 1 108 ? -0.856 1.028 -7.592 1.00 89.62 108 GLY A N 1
ATOM 805 C CA . GLY A 1 108 ? -0.448 0.443 -8.854 1.00 89.62 108 GLY A CA 1
ATOM 806 C C . GLY A 1 108 ? 0.338 1.415 -9.739 1.00 89.62 108 GLY A C 1
ATOM 807 O O . GLY A 1 108 ? 0.945 2.370 -9.226 1.00 89.62 108 GLY A O 1
ATOM 808 N N . PRO A 1 109 ? 0.361 1.152 -11.058 1.00 89.75 109 PRO A N 1
ATOM 809 C CA . PRO A 1 109 ? 0.994 2.019 -12.044 1.00 89.75 109 PRO A CA 1
ATOM 810 C C . PRO A 1 109 ? 0.409 3.431 -11.994 1.00 89.75 109 PRO A C 1
ATOM 812 O O . PRO A 1 109 ? -0.808 3.590 -11.977 1.00 89.75 109 PRO A O 1
ATOM 815 N N . GLN A 1 110 ? 1.264 4.453 -11.974 1.00 89.19 110 GLN A N 1
ATOM 816 C CA . GLN A 1 110 ? 0.801 5.848 -11.965 1.00 89.19 110 GLN A CA 1
ATOM 817 C C . GLN A 1 110 ? 0.404 6.342 -13.360 1.00 89.19 110 GLN A C 1
ATOM 819 O O . GLN A 1 110 ? -0.445 7.218 -13.495 1.00 89.19 110 GLN A O 1
ATOM 824 N N . ASP A 1 111 ? 1.028 5.784 -14.394 1.00 86.38 111 ASP A N 1
ATOM 825 C CA . ASP A 1 111 ? 0.819 6.123 -15.794 1.00 86.38 111 ASP A CA 1
ATOM 826 C C . ASP A 1 111 ? 1.307 4.977 -16.708 1.00 86.38 111 ASP A C 1
ATOM 828 O O . ASP A 1 111 ? 1.790 3.929 -16.258 1.00 86.38 111 ASP A O 1
ATOM 832 N N . ASP A 1 112 ? 1.236 5.196 -18.022 1.00 85.12 112 ASP A N 1
ATOM 833 C CA . ASP A 1 112 ? 1.742 4.254 -19.026 1.00 85.12 112 ASP A CA 1
ATOM 834 C C . ASP A 1 112 ? 3.266 4.047 -18.958 1.00 85.12 112 ASP A C 1
ATOM 836 O O . ASP A 1 112 ? 3.793 3.163 -19.640 1.00 85.12 112 ASP A O 1
ATOM 840 N N . THR A 1 113 ? 4.008 4.858 -18.192 1.00 85.69 113 THR A N 1
ATOM 841 C CA . THR A 1 113 ? 5.469 4.753 -18.082 1.00 85.69 113 THR A CA 1
ATOM 842 C C . THR A 1 113 ? 5.861 3.398 -17.509 1.00 85.69 113 THR A C 1
ATOM 844 O O . THR A 1 113 ? 6.803 2.787 -18.008 1.00 85.69 113 THR A O 1
ATOM 847 N N . TRP A 1 114 ? 5.096 2.859 -16.553 1.00 87.06 114 TRP A N 1
ATOM 848 C CA . TRP A 1 114 ? 5.314 1.509 -16.024 1.00 87.06 114 TRP A CA 1
ATOM 849 C C . TRP A 1 114 ? 5.350 0.441 -17.132 1.00 87.06 114 TRP A C 1
ATOM 851 O O . TRP A 1 114 ? 6.295 -0.345 -17.218 1.00 87.06 114 TRP A O 1
ATOM 861 N N . GLN A 1 115 ? 4.353 0.457 -18.023 1.00 84.12 115 GLN A N 1
ATOM 862 C CA . GLN A 1 115 ? 4.247 -0.500 -19.129 1.00 84.12 115 GLN A CA 1
ATOM 863 C C . GLN A 1 115 ? 5.292 -0.232 -20.219 1.00 84.12 115 GLN A C 1
ATOM 865 O O . GLN A 1 115 ? 5.887 -1.172 -20.743 1.00 84.12 115 GLN A O 1
ATOM 870 N N . LYS A 1 116 ? 5.563 1.043 -20.536 1.00 85.25 116 LYS A N 1
ATOM 871 C CA . LYS A 1 116 ? 6.577 1.453 -21.529 1.00 85.25 116 LYS A CA 1
ATOM 872 C C . LYS A 1 116 ? 7.989 1.035 -21.130 1.00 85.25 116 LYS A C 1
ATOM 874 O O . LYS A 1 116 ? 8.776 0.667 -21.995 1.00 85.25 116 LYS A O 1
ATOM 879 N N . LEU A 1 117 ? 8.294 1.063 -19.833 1.00 83.38 117 LEU A N 1
ATOM 880 C CA . LEU A 1 117 ? 9.558 0.573 -19.276 1.00 83.38 117 LEU A CA 1
ATOM 881 C C . LEU A 1 117 ? 9.622 -0.963 -19.200 1.00 83.38 117 LEU A C 1
ATOM 883 O O . LEU A 1 117 ? 10.635 -1.515 -18.779 1.00 83.38 117 LEU A O 1
ATOM 887 N N . GLY A 1 118 ? 8.560 -1.667 -19.603 1.00 82.00 118 GLY A N 1
ATOM 888 C CA . GLY A 1 118 ? 8.523 -3.126 -19.630 1.00 82.00 118 GLY A CA 1
ATOM 889 C C . GLY A 1 118 ? 8.496 -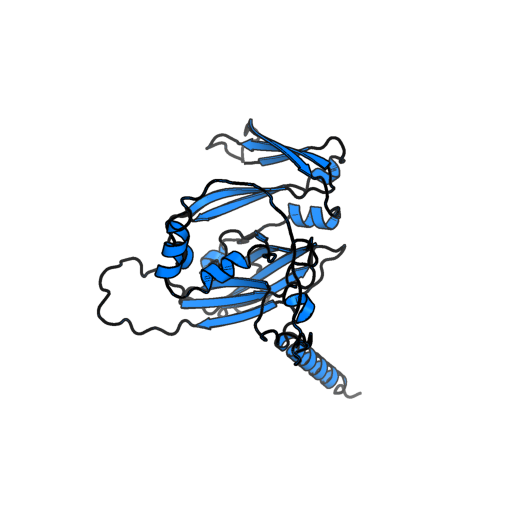3.768 -18.244 1.00 82.00 118 GLY A C 1
ATOM 890 O O . GLY A 1 118 ? 8.867 -4.937 -18.121 1.00 82.00 118 GLY A O 1
ATOM 891 N N . PHE A 1 119 ? 8.085 -3.031 -17.206 1.00 84.00 119 PHE A N 1
ATOM 892 C CA . PHE A 1 119 ? 7.936 -3.594 -15.871 1.00 84.00 119 PHE A CA 1
ATOM 893 C C . PHE A 1 119 ? 6.689 -4.474 -15.776 1.00 84.00 119 PHE A C 1
ATOM 895 O O . PHE A 1 119 ? 5.607 -4.131 -16.259 1.00 84.00 119 PHE A O 1
ATOM 902 N N . ARG A 1 120 ? 6.826 -5.600 -15.076 1.00 82.38 120 ARG A N 1
ATOM 903 C CA . ARG A 1 120 ? 5.714 -6.474 -14.689 1.00 82.38 120 ARG A CA 1
ATOM 904 C C . ARG A 1 120 ? 5.860 -6.890 -13.231 1.00 82.38 120 ARG A C 1
ATOM 906 O O . ARG A 1 120 ? 6.949 -7.249 -12.788 1.00 82.38 120 ARG A O 1
ATOM 913 N N . THR A 1 121 ? 4.768 -6.860 -12.478 1.00 81.00 121 THR A N 1
ATOM 914 C CA . THR A 1 121 ? 4.730 -7.377 -11.107 1.00 81.00 121 THR A CA 1
ATOM 915 C C . THR A 1 121 ? 4.516 -8.887 -11.147 1.00 81.00 121 THR A C 1
ATOM 917 O O . THR A 1 121 ? 3.520 -9.363 -11.681 1.00 81.00 121 THR A O 1
ATOM 920 N N . LEU A 1 122 ? 5.464 -9.657 -10.609 1.00 77.38 122 LEU A N 1
ATOM 921 C CA . LEU A 1 122 ? 5.413 -11.126 -10.646 1.00 77.38 122 LEU A CA 1
ATOM 922 C C . LEU A 1 122 ? 5.003 -11.733 -9.306 1.00 77.38 122 LEU A C 1
ATOM 924 O O . LEU A 1 122 ? 4.437 -12.820 -9.266 1.00 77.38 122 LEU A O 1
ATOM 928 N N . SER A 1 123 ? 5.294 -11.049 -8.200 1.00 77.75 123 SER A N 1
ATOM 929 C CA . SER A 1 123 ? 5.014 -11.582 -6.865 1.00 77.75 123 SER A CA 1
ATOM 930 C C . SER A 1 123 ? 3.557 -11.425 -6.432 1.00 77.75 123 SER A C 1
ATOM 932 O O . SER A 1 123 ? 3.044 -12.293 -5.727 1.00 77.75 123 SER A O 1
ATOM 934 N N . HIS A 1 124 ? 2.892 -10.333 -6.828 1.00 77.69 124 HIS A N 1
ATOM 935 C CA . HIS A 1 124 ? 1.522 -10.020 -6.418 1.00 77.69 124 HIS A CA 1
ATOM 936 C C . HIS A 1 124 ? 0.758 -9.334 -7.565 1.00 77.69 124 HIS A C 1
ATOM 938 O O . HIS A 1 124 ? 1.302 -8.409 -8.174 1.00 77.69 124 HIS A O 1
ATOM 944 N N . PRO A 1 125 ? -0.491 -9.751 -7.850 1.00 73.38 125 PRO A N 1
ATOM 945 C CA . PRO A 1 125 ? -1.365 -9.051 -8.795 1.00 73.38 125 PRO A CA 1
ATOM 946 C C . PRO A 1 125 ? -1.967 -7.772 -8.195 1.00 73.38 125 PRO A C 1
ATOM 948 O O . PRO A 1 125 ? -2.278 -6.829 -8.913 1.00 73.38 125 PRO A O 1
ATOM 951 N N . ASP A 1 126 ? -2.134 -7.747 -6.873 1.00 85.75 126 ASP A N 1
ATOM 952 C CA . ASP A 1 126 ? -2.713 -6.632 -6.137 1.00 85.75 126 ASP A CA 1
ATOM 953 C C . ASP A 1 126 ? -1.591 -5.728 -5.568 1.00 85.75 126 ASP A C 1
ATOM 955 O O . ASP A 1 126 ? -0.736 -6.234 -4.833 1.00 85.75 126 ASP A O 1
ATOM 959 N N . PRO A 1 127 ? -1.566 -4.411 -5.874 1.00 89.50 127 PRO A N 1
ATOM 960 C CA . PRO A 1 127 ? -0.616 -3.465 -5.278 1.00 89.50 127 PRO A CA 1
ATOM 961 C C . PRO A 1 127 ? -0.836 -3.216 -3.774 1.00 89.50 127 PRO A C 1
ATOM 963 O O . PRO A 1 127 ? 0.041 -2.657 -3.111 1.00 89.50 127 PRO A O 1
ATOM 966 N N . LEU A 1 128 ? -1.983 -3.613 -3.219 1.00 91.25 128 LEU A N 1
ATOM 967 C CA . LEU A 1 128 ? -2.207 -3.722 -1.784 1.00 91.25 128 LEU A CA 1
ATOM 968 C C . LEU A 1 128 ? -1.760 -5.110 -1.320 1.00 91.25 128 LEU A C 1
ATOM 970 O O . LEU A 1 128 ? -2.403 -6.125 -1.592 1.00 91.25 128 LEU A O 1
ATOM 974 N N . VAL A 1 129 ? -0.665 -5.146 -0.570 1.00 89.44 129 VAL A N 1
ATOM 975 C CA . VAL A 1 129 ? -0.059 -6.379 -0.077 1.00 89.44 129 VAL A CA 1
ATOM 976 C C . VAL A 1 129 ? -0.231 -6.470 1.430 1.00 89.44 129 VAL A C 1
ATOM 978 O O . VAL A 1 129 ? 0.207 -5.601 2.177 1.00 89.44 129 VAL A O 1
ATOM 981 N N . ARG A 1 130 ? -0.833 -7.559 1.903 1.00 86.88 130 ARG A N 1
ATOM 982 C CA . ARG A 1 130 ? -0.915 -7.842 3.336 1.00 86.88 130 ARG A CA 1
ATOM 983 C C . ARG A 1 130 ? 0.260 -8.710 3.771 1.00 86.88 130 ARG A C 1
ATOM 985 O O . ARG A 1 130 ? 0.441 -9.814 3.251 1.00 86.88 130 ARG A O 1
ATOM 992 N N . VAL A 1 131 ? 1.040 -8.223 4.733 1.00 84.25 131 VAL A N 1
ATOM 993 C CA . VAL A 1 131 ? 2.152 -8.972 5.327 1.00 84.25 131 VAL A CA 1
ATOM 994 C C . VAL A 1 131 ? 1.586 -10.208 6.011 1.00 84.25 131 VAL A C 1
ATOM 996 O O . VAL A 1 131 ? 0.612 -10.144 6.766 1.00 84.25 131 VAL A O 1
ATOM 999 N N . ARG A 1 132 ? 2.188 -11.361 5.730 1.00 73.56 132 ARG A N 1
ATOM 1000 C CA . ARG A 1 132 ? 1.741 -12.631 6.296 1.00 73.56 132 ARG A CA 1
ATOM 1001 C C . ARG A 1 132 ? 2.128 -12.684 7.773 1.00 73.56 132 ARG A C 1
ATOM 1003 O O . ARG A 1 132 ? 3.309 -12.715 8.094 1.00 73.56 132 ARG A O 1
ATOM 1010 N N . THR A 1 133 ? 1.148 -12.756 8.669 1.00 62.25 133 THR A N 1
ATOM 1011 C CA . THR A 1 133 ? 1.383 -13.198 10.049 1.00 62.25 133 THR A CA 1
ATOM 1012 C C . THR A 1 133 ? 1.383 -14.718 10.085 1.00 62.25 133 THR A C 1
ATOM 1014 O O . THR A 1 133 ? 0.604 -15.378 9.388 1.00 62.25 133 THR A O 1
ATOM 1017 N N . ALA A 1 134 ? 2.299 -15.306 10.849 1.00 53.00 134 ALA A N 1
ATOM 1018 C CA . ALA A 1 134 ? 2.465 -16.748 10.937 1.00 53.00 134 ALA A CA 1
ATOM 1019 C C . ALA A 1 134 ? 1.294 -17.415 11.694 1.00 53.00 134 ALA A C 1
ATOM 1021 O O . ALA A 1 134 ? 1.442 -17.880 12.812 1.00 53.00 134 ALA A O 1
ATOM 1022 N N . GLY A 1 135 ? 0.131 -17.523 11.046 1.00 44.47 135 GLY A N 1
ATOM 1023 C CA . GLY A 1 135 ? -0.938 -18.486 11.356 1.00 44.47 135 GLY A CA 1
ATOM 1024 C C . GLY A 1 135 ? -0.944 -19.685 10.394 1.00 44.47 135 GLY A C 1
ATOM 1025 O O . GLY A 1 135 ? -1.859 -20.504 10.388 1.00 44.47 135 GLY A O 1
ATOM 1026 N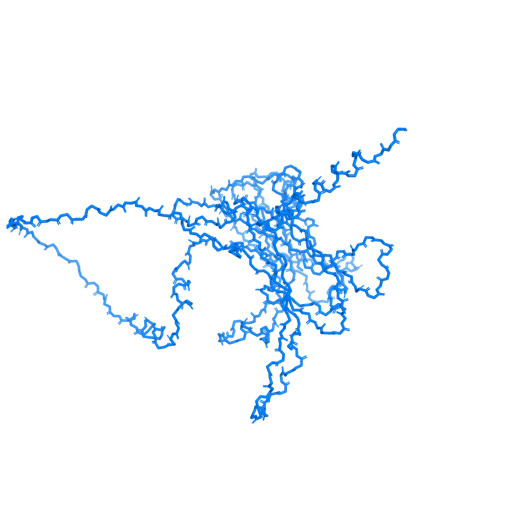 N . ARG A 1 136 ? 0.074 -19.779 9.528 1.00 43.84 136 ARG A N 1
ATOM 1027 C CA . ARG A 1 136 ? 0.170 -20.735 8.415 1.00 43.84 136 ARG A CA 1
ATOM 1028 C C . ARG A 1 136 ? 1.534 -21.434 8.330 1.00 43.84 136 ARG A C 1
ATOM 1030 O O . ARG A 1 136 ? 1.892 -21.948 7.271 1.00 43.84 136 ARG A O 1
ATOM 1037 N N . ALA A 1 137 ? 2.260 -21.558 9.444 1.00 42.44 137 ALA A N 1
ATOM 1038 C CA . ALA A 1 137 ? 3.443 -22.430 9.532 1.00 42.44 137 ALA A CA 1
ATOM 1039 C C . ALA A 1 137 ? 3.118 -23.903 9.170 1.00 42.44 137 ALA A C 1
ATOM 1041 O O . ALA A 1 137 ? 3.977 -24.652 8.703 1.00 42.44 137 ALA A O 1
ATOM 1042 N N . GLY A 1 138 ? 1.844 -24.312 9.277 1.00 40.25 138 GLY A N 1
ATOM 1043 C CA . GLY A 1 138 ? 1.349 -25.579 8.727 1.00 40.25 138 GLY A CA 1
ATOM 1044 C C . GLY A 1 138 ? 1.446 -25.680 7.195 1.00 40.25 138 GLY A C 1
ATOM 1045 O O . GLY A 1 138 ? 1.711 -26.759 6.673 1.00 40.25 138 GLY A O 1
ATOM 1046 N N . SER A 1 139 ? 1.308 -24.567 6.467 1.00 40.97 139 SER A N 1
ATOM 1047 C CA . SER A 1 139 ? 1.448 -24.515 5.002 1.00 40.97 139 SER A CA 1
ATOM 1048 C C . SER A 1 139 ? 2.885 -24.334 4.513 1.00 40.97 139 SER A C 1
ATOM 1050 O O . SER A 1 139 ? 3.211 -24.846 3.449 1.00 40.97 139 SER A O 1
ATOM 1052 N N . GLU A 1 140 ? 3.786 -23.727 5.286 1.00 42.97 140 GLU A N 1
ATOM 1053 C CA . GLU A 1 140 ? 5.221 -23.761 4.949 1.00 42.97 140 GLU A CA 1
ATOM 1054 C C . GLU A 1 140 ? 5.829 -25.152 5.150 1.00 42.97 140 GLU A C 1
ATOM 1056 O O . GLU A 1 140 ? 6.640 -25.598 4.336 1.00 42.97 140 GLU A O 1
ATOM 1061 N N . ARG A 1 141 ? 5.364 -25.908 6.158 1.00 41.81 141 ARG A N 1
ATOM 1062 C CA . ARG A 1 141 ? 5.668 -27.346 6.258 1.00 41.81 141 ARG A CA 1
ATOM 1063 C C . ARG A 1 141 ? 5.090 -28.159 5.097 1.00 41.81 141 ARG A C 1
ATOM 1065 O O . ARG A 1 141 ? 5.663 -29.194 4.781 1.00 41.81 141 ARG A O 1
ATOM 1072 N N . LEU A 1 142 ? 4.012 -27.712 4.445 1.00 41.34 142 LEU A N 1
ATOM 1073 C CA . LEU A 1 142 ? 3.494 -28.345 3.221 1.00 41.34 142 LEU A CA 1
ATOM 1074 C C . LEU A 1 142 ? 4.323 -27.986 1.977 1.00 41.34 142 LEU A C 1
ATOM 1076 O O . LEU A 1 142 ? 4.461 -28.823 1.090 1.00 41.34 142 LEU A O 1
ATOM 1080 N N . LEU A 1 143 ? 4.913 -26.788 1.931 1.00 42.91 143 LEU A N 1
ATOM 1081 C CA . LEU A 1 143 ? 5.743 -26.318 0.814 1.00 42.91 143 LEU A CA 1
ATOM 1082 C C . LEU A 1 143 ? 7.207 -26.789 0.895 1.00 42.91 143 LEU A C 1
ATOM 1084 O O . LEU A 1 143 ? 7.864 -26.911 -0.135 1.00 42.91 143 LEU A O 1
ATOM 1088 N N . ARG A 1 144 ? 7.718 -27.121 2.091 1.00 44.25 144 ARG A N 1
ATOM 1089 C CA . ARG A 1 144 ? 9.055 -27.729 2.272 1.00 44.25 144 ARG A CA 1
ATOM 1090 C C . ARG A 1 144 ? 9.102 -29.244 2.026 1.00 44.25 144 ARG A C 1
ATOM 1092 O O . ARG A 1 144 ? 10.181 -29.835 2.090 1.00 44.25 144 ARG A O 1
ATOM 1099 N N . LEU A 1 145 ? 7.977 -29.893 1.722 1.00 41.28 145 LEU A N 1
ATOM 1100 C CA . LEU A 1 145 ? 7.969 -31.310 1.358 1.00 41.28 145 LEU A CA 1
ATOM 1101 C C . LEU A 1 145 ? 8.419 -31.461 -0.097 1.00 41.28 145 LEU A C 1
ATOM 1103 O O . LEU A 1 145 ? 7.640 -31.309 -1.032 1.00 41.28 145 LEU A O 1
ATOM 1107 N N . LYS A 1 146 ? 9.695 -31.811 -0.279 1.00 47.59 146 LYS A N 1
ATOM 1108 C CA . LYS A 1 146 ? 10.345 -32.037 -1.583 1.00 47.59 146 LYS A CA 1
ATOM 1109 C C . LYS A 1 146 ? 9.765 -33.202 -2.405 1.00 47.59 146 LYS A C 1
ATOM 1111 O O . LYS A 1 146 ? 10.348 -33.551 -3.425 1.00 47.59 146 LYS A O 1
ATOM 1116 N N . ASN A 1 147 ? 8.663 -33.841 -1.994 1.00 46.62 147 ASN A N 1
ATOM 1117 C CA . ASN A 1 147 ? 8.141 -34.998 -2.715 1.00 46.62 147 ASN A CA 1
ATOM 1118 C C . ASN A 1 147 ? 6.609 -35.043 -2.797 1.00 46.62 147 ASN A C 1
ATOM 1120 O O . ASN A 1 147 ? 5.899 -35.123 -1.793 1.00 46.62 147 ASN A O 1
ATOM 1124 N N . LYS A 1 148 ? 6.114 -35.053 -4.041 1.00 49.75 148 LYS A N 1
ATOM 1125 C CA . LYS A 1 148 ? 4.694 -35.027 -4.439 1.00 49.75 148 LYS A CA 1
ATOM 1126 C C . LYS A 1 148 ? 3.880 -36.189 -3.839 1.00 49.75 148 LYS A C 1
ATOM 1128 O O . LYS A 1 148 ? 2.682 -36.049 -3.601 1.00 49.75 148 LYS A O 1
ATOM 1133 N N . SER A 1 149 ? 4.534 -37.318 -3.551 1.00 53.62 149 SER A N 1
ATOM 1134 C CA . SER A 1 149 ? 3.931 -38.526 -2.969 1.00 53.62 149 SER A CA 1
ATOM 1135 C C . SER A 1 149 ? 3.472 -38.347 -1.518 1.00 53.62 149 SER A C 1
ATOM 1137 O O . SER A 1 149 ? 2.416 -38.854 -1.151 1.00 53.62 149 SER A O 1
ATOM 1139 N N . GLN A 1 150 ? 4.196 -37.570 -0.706 1.00 52.09 150 GLN A N 1
ATOM 1140 C CA . GLN A 1 150 ? 3.850 -37.349 0.706 1.00 52.09 150 GLN A CA 1
ATOM 1141 C C . GLN A 1 150 ? 2.643 -36.412 0.874 1.00 52.09 150 GLN A C 1
ATOM 1143 O O . GLN A 1 150 ? 1.900 -36.515 1.850 1.00 52.09 150 GLN A O 1
ATOM 1148 N N . LEU A 1 151 ? 2.414 -35.534 -0.106 1.00 49.75 151 LEU A N 1
ATOM 1149 C CA . LEU A 1 151 ? 1.292 -34.595 -0.131 1.00 49.75 151 LEU A CA 1
ATOM 1150 C C . LEU A 1 151 ? -0.029 -35.317 -0.470 1.00 49.75 151 LEU A C 1
ATOM 1152 O O . LEU A 1 151 ? -1.046 -35.092 0.183 1.00 49.75 151 LEU A O 1
ATOM 1156 N N . LEU A 1 152 ? 0.009 -36.264 -1.416 1.00 52.88 152 LEU A N 1
ATOM 1157 C CA . LEU A 1 152 ? -1.142 -37.095 -1.801 1.00 52.88 152 LEU A CA 1
ATOM 1158 C C . LEU A 1 152 ? -1.504 -38.142 -0.738 1.00 52.88 152 LEU A C 1
ATOM 1160 O O . LEU A 1 152 ? -2.682 -38.347 -0.455 1.00 52.88 152 LEU A O 1
ATOM 1164 N N . GLN A 1 153 ? -0.509 -38.756 -0.093 1.00 53.72 153 GLN A N 1
ATOM 1165 C CA . GLN A 1 153 ? -0.734 -39.784 0.929 1.00 53.72 153 GLN A CA 1
ATOM 1166 C C . GLN A 1 153 ? -1.451 -39.229 2.172 1.00 53.72 153 GLN A C 1
ATOM 1168 O O . GLN A 1 153 ? -2.226 -39.937 2.812 1.00 53.72 153 GLN A O 1
ATOM 1173 N N . ARG A 1 154 ? -1.252 -37.939 2.481 1.00 48.84 154 ARG A N 1
ATOM 1174 C CA . ARG A 1 154 ? -1.957 -37.251 3.572 1.00 48.84 154 ARG A CA 1
ATOM 1175 C C . ARG A 1 154 ? -3.359 -36.789 3.177 1.00 48.84 154 ARG A C 1
ATOM 1177 O O . ARG A 1 154 ? -4.251 -36.832 4.014 1.00 48.84 154 ARG A O 1
ATOM 1184 N N . PHE A 1 155 ? -3.564 -36.404 1.915 1.00 46.09 155 PHE A N 1
ATOM 1185 C CA . PHE A 1 155 ? -4.883 -36.003 1.409 1.00 46.09 155 PHE A CA 1
ATOM 1186 C C . PHE A 1 155 ? -5.827 -37.204 1.214 1.00 46.09 155 PHE A C 1
ATOM 1188 O O . PHE A 1 155 ? -7.039 -37.071 1.344 1.00 46.09 155 PHE A O 1
ATOM 1195 N N . MET A 1 156 ? -5.276 -38.397 0.965 1.00 44.91 156 MET A N 1
ATOM 1196 C CA . MET A 1 156 ? -6.035 -39.651 0.869 1.00 44.91 156 MET A CA 1
ATOM 1197 C C . MET A 1 156 ? -6.227 -40.367 2.219 1.00 44.91 156 MET A C 1
ATOM 1199 O O . MET A 1 156 ? -7.016 -41.304 2.299 1.00 44.91 156 MET A O 1
ATOM 1203 N N . GLY A 1 157 ? -5.527 -39.942 3.279 1.00 44.88 157 GLY A N 1
ATOM 1204 C CA . GLY A 1 157 ? -5.553 -40.580 4.602 1.00 44.88 157 GLY A CA 1
ATOM 1205 C C . GLY A 1 157 ? -6.620 -40.057 5.570 1.00 44.88 157 GLY A C 1
ATOM 1206 O O . GLY A 1 157 ? -6.716 -40.561 6.684 1.00 44.88 157 GLY A O 1
ATOM 1207 N N . SER A 1 158 ? -7.422 -39.061 5.185 1.00 44.28 158 SER A N 1
ATOM 1208 C CA . SER A 1 158 ? -8.487 -38.504 6.031 1.00 44.28 158 SER A CA 1
ATOM 1209 C C . SER A 1 158 ? -9.879 -38.888 5.527 1.00 44.28 158 SER A C 1
ATOM 1211 O O . SER A 1 158 ? -10.719 -38.028 5.265 1.00 44.28 158 SER A O 1
ATOM 1213 N N . GLN A 1 159 ? -10.136 -40.188 5.401 1.00 38.03 159 GLN A N 1
ATOM 1214 C CA . GLN A 1 159 ? -11.492 -40.715 5.517 1.00 38.03 159 GLN A CA 1
ATOM 1215 C C . GLN A 1 159 ? -11.497 -41.908 6.470 1.00 38.03 159 GLN A C 1
ATOM 1217 O O . GLN A 1 159 ? -10.887 -42.936 6.199 1.00 38.03 159 GLN A O 1
ATOM 1222 N N . GLY A 1 160 ? -12.234 -41.743 7.570 1.00 34.31 160 GLY A N 1
ATOM 1223 C CA . GLY A 1 160 ? -12.679 -42.830 8.433 1.00 34.31 160 GLY A CA 1
ATOM 1224 C C . GLY A 1 160 ? -11.948 -42.932 9.765 1.00 34.31 160 GLY A C 1
ATOM 1225 O O . GLY A 1 160 ? -10.993 -43.684 9.874 1.00 34.31 160 GLY A O 1
ATOM 1226 N N . LEU A 1 161 ? -12.466 -42.256 10.795 1.00 28.75 161 LEU A N 1
ATOM 1227 C CA . LEU A 1 161 ? -12.831 -42.922 12.052 1.00 28.75 161 LEU A CA 1
ATOM 1228 C C . LEU A 1 161 ? -13.689 -41.983 12.915 1.00 28.75 161 LEU A C 1
ATOM 1230 O O . LEU A 1 161 ? -13.216 -41.015 13.505 1.00 28.75 161 LEU A O 1
ATOM 1234 N N . GLN A 1 162 ? -14.988 -42.283 12.927 1.00 28.64 162 GLN A N 1
ATOM 1235 C CA . GLN A 1 162 ? -15.960 -41.805 13.902 1.00 28.64 162 GLN A CA 1
ATOM 1236 C C . GLN A 1 162 ? -15.721 -42.488 15.260 1.00 28.64 162 GLN A C 1
ATOM 1238 O O . GLN A 1 162 ? -15.528 -43.697 15.312 1.00 28.64 162 GLN A O 1
ATOM 1243 N N . THR A 1 163 ? -15.822 -41.680 16.318 1.00 26.23 163 THR A N 1
ATOM 1244 C CA . THR A 1 163 ? -16.537 -41.944 17.582 1.00 26.23 163 THR A CA 1
ATOM 1245 C C . THR A 1 163 ? -16.224 -43.231 18.362 1.00 26.23 163 THR A C 1
ATOM 1247 O O . THR A 1 163 ? -16.664 -44.305 17.974 1.00 26.23 163 THR A O 1
ATOM 1250 N N . GLN A 1 164 ? -15.666 -43.092 19.574 1.00 29.19 164 GLN A N 1
ATOM 1251 C CA . GLN A 1 164 ? -16.342 -43.517 20.815 1.00 29.19 164 GLN A CA 1
ATOM 1252 C C . GLN A 1 164 ? -15.619 -43.027 22.082 1.00 29.19 164 GLN A C 1
ATOM 1254 O O . GLN A 1 164 ? -14.404 -43.118 22.217 1.00 29.19 164 GLN A O 1
ATOM 1259 N N . VAL A 1 165 ? -16.429 -42.502 23.001 1.00 30.73 165 VAL A N 1
ATOM 1260 C CA . VAL A 1 165 ? -16.125 -42.173 24.398 1.00 30.73 165 VAL A CA 1
ATOM 1261 C C . VAL A 1 165 ? -16.427 -43.411 25.245 1.00 30.73 165 VAL A C 1
ATOM 1263 O O . VAL A 1 165 ? -17.522 -43.953 25.104 1.00 30.73 165 VAL A O 1
ATOM 1266 N N . SER A 1 166 ? -15.536 -43.811 26.158 1.00 24.58 166 SER A N 1
ATOM 1267 C CA . SER A 1 166 ? -15.938 -44.335 27.475 1.00 24.58 166 SER A CA 1
ATOM 1268 C C . SER A 1 166 ? -14.764 -44.461 28.448 1.00 24.58 166 SER A C 1
ATOM 1270 O O . SER A 1 166 ? -13.648 -44.800 28.063 1.00 24.58 166 SER A O 1
ATOM 1272 N N . GLU A 1 167 ? -15.066 -44.168 29.708 1.00 29.03 167 GLU A N 1
ATOM 1273 C CA . GLU A 1 167 ? -14.224 -44.206 30.904 1.00 29.03 167 GLU A CA 1
ATOM 1274 C C . GLU A 1 167 ? -13.856 -45.640 31.326 1.00 29.03 167 GLU A C 1
ATOM 1276 O O . GLU A 1 167 ? -14.624 -46.570 31.091 1.00 29.03 167 GLU A O 1
ATOM 1281 N N . THR A 1 168 ? -12.737 -45.815 32.043 1.00 25.20 168 THR A N 1
ATOM 1282 C CA . THR A 1 168 ? -12.648 -46.617 33.290 1.00 25.20 168 THR A CA 1
ATOM 1283 C C . THR A 1 168 ? -11.258 -46.512 33.938 1.00 25.20 168 THR A C 1
ATOM 1285 O O . THR A 1 168 ? -10.265 -46.188 33.294 1.00 25.20 168 THR A O 1
ATOM 1288 N N . ALA A 1 169 ? -11.240 -46.704 35.256 1.00 25.44 169 ALA A N 1
ATOM 1289 C CA . ALA A 1 169 ? -10.238 -46.267 36.220 1.00 25.44 169 ALA A CA 1
ATOM 1290 C C . ALA A 1 169 ? -9.116 -47.281 36.550 1.00 25.44 169 ALA A C 1
ATOM 1292 O O . ALA A 1 169 ? -9.225 -48.463 36.242 1.00 25.44 169 ALA A O 1
ATOM 1293 N N . ALA A 1 170 ? -8.160 -46.771 37.346 1.00 25.95 170 ALA A N 1
ATOM 1294 C CA . ALA A 1 170 ? -7.355 -47.431 38.392 1.00 25.95 170 ALA A CA 1
ATOM 1295 C C . ALA A 1 170 ? -5.913 -47.905 38.074 1.00 25.95 170 ALA A C 1
ATOM 1297 O O . ALA A 1 170 ? -5.696 -48.877 37.365 1.00 25.95 170 ALA A O 1
ATOM 1298 N N . ALA A 1 171 ? -4.973 -47.182 38.710 1.00 25.62 171 ALA A N 1
ATOM 1299 C CA . ALA A 1 171 ? -3.838 -47.613 39.549 1.00 25.62 171 ALA A CA 1
ATOM 1300 C C . ALA A 1 171 ? -2.884 -48.739 39.086 1.00 25.62 171 ALA A C 1
ATOM 1302 O O . ALA A 1 171 ? -3.301 -49.876 38.935 1.00 25.62 171 ALA A O 1
ATOM 1303 N N . GLU A 1 172 ? -1.574 -48.453 39.026 1.00 25.00 172 GLU A N 1
ATOM 1304 C CA . GLU A 1 172 ? -0.583 -48.859 40.051 1.00 25.00 172 GLU A CA 1
ATOM 1305 C C . GLU A 1 172 ? 0.858 -48.423 39.697 1.00 25.00 172 GLU A C 1
ATOM 1307 O O . GLU A 1 172 ? 1.162 -47.993 38.588 1.00 25.00 172 GLU A O 1
ATOM 1312 N N . GLU A 1 173 ? 1.698 -48.448 40.729 1.00 24.36 173 GLU A N 1
ATOM 1313 C CA . GLU A 1 173 ? 2.936 -47.708 40.972 1.00 24.36 173 GLU A CA 1
ATOM 1314 C C . GLU A 1 173 ? 4.245 -48.277 40.384 1.00 24.36 173 GLU A C 1
ATOM 1316 O O . GLU A 1 173 ? 4.411 -49.471 40.166 1.00 24.36 173 GLU A O 1
ATOM 1321 N N . ALA A 1 174 ? 5.221 -47.358 40.330 1.00 26.41 174 ALA A N 1
ATOM 1322 C CA . ALA A 1 174 ? 6.656 -47.505 40.606 1.00 26.41 174 ALA A CA 1
ATOM 1323 C C . ALA A 1 174 ? 7.553 -48.340 39.669 1.00 26.41 174 ALA A C 1
ATOM 1325 O O . ALA A 1 174 ? 7.530 -49.563 39.629 1.00 26.41 174 ALA A O 1
ATOM 1326 N N . THR A 1 175 ? 8.562 -47.670 39.102 1.00 25.70 175 THR A N 1
ATOM 1327 C CA . THR A 1 175 ? 9.946 -47.773 39.613 1.00 25.70 175 THR A CA 1
ATOM 1328 C C . THR A 1 175 ? 10.841 -46.701 38.989 1.00 25.70 175 THR A C 1
ATOM 1330 O O . THR A 1 175 ? 10.828 -46.458 37.786 1.00 25.70 175 THR A O 1
ATOM 1333 N N . ALA A 1 176 ? 11.610 -46.034 39.847 1.00 29.36 176 ALA A N 1
ATOM 1334 C CA . ALA A 1 176 ? 12.604 -45.037 39.487 1.00 29.36 176 ALA A CA 1
ATOM 1335 C C . ALA A 1 176 ? 13.942 -45.705 39.131 1.00 29.36 176 ALA A C 1
ATOM 1337 O O . ALA A 1 176 ? 14.430 -46.540 39.891 1.00 29.36 176 ALA A O 1
ATOM 1338 N N . ALA A 1 177 ? 14.575 -45.262 38.043 1.00 27.95 177 ALA A N 1
ATOM 1339 C CA . ALA A 1 177 ? 16.019 -45.362 37.850 1.00 27.95 177 ALA A CA 1
ATOM 1340 C C . ALA A 1 177 ? 16.521 -44.170 37.014 1.00 27.95 177 ALA A C 1
ATOM 1342 O O . ALA A 1 177 ? 16.176 -43.992 35.853 1.00 27.95 177 ALA A O 1
ATOM 1343 N N . GLN A 1 178 ? 17.294 -43.343 37.712 1.00 29.62 178 GLN A N 1
ATOM 1344 C CA . GLN A 1 178 ? 18.187 -42.252 37.318 1.00 29.62 178 GLN A CA 1
ATOM 1345 C C . GLN A 1 178 ? 18.742 -42.292 35.881 1.00 29.62 178 GLN A C 1
ATOM 1347 O O . GLN A 1 178 ? 19.342 -43.284 35.490 1.00 29.62 178 GLN A O 1
ATOM 1352 N N . SER A 1 179 ? 18.716 -41.156 35.180 1.00 26.05 179 SER A N 1
ATOM 1353 C CA . SER A 1 179 ? 19.893 -40.286 34.971 1.00 26.05 179 SER A CA 1
ATOM 1354 C C . SER A 1 179 ? 19.539 -39.149 34.005 1.00 26.05 179 SER A C 1
ATOM 1356 O O . SER A 1 179 ? 18.752 -39.348 33.088 1.00 26.05 179 SER A O 1
ATOM 1358 N N . GLY A 1 180 ? 20.082 -37.962 34.271 1.00 28.84 180 GLY A N 1
ATOM 1359 C CA . GLY A 1 180 ? 19.662 -36.677 33.713 1.00 28.84 180 GLY A CA 1
ATOM 1360 C C . GLY A 1 180 ? 19.589 -36.567 32.191 1.00 28.84 180 GLY A C 1
ATOM 1361 O O . GLY A 1 180 ? 20.440 -37.074 31.477 1.00 28.84 180 GLY A O 1
ATOM 1362 N N . ASP A 1 181 ? 18.614 -35.781 31.747 1.00 28.17 181 ASP A N 1
ATOM 1363 C CA . ASP A 1 181 ? 18.900 -34.643 30.880 1.00 28.17 181 ASP A CA 1
ATOM 1364 C C . ASP A 1 181 ? 17.889 -33.546 31.223 1.00 28.17 181 ASP A C 1
ATOM 1366 O O . ASP A 1 181 ? 16.718 -33.573 30.841 1.00 28.17 181 ASP A O 1
ATOM 1370 N N . ALA A 1 182 ? 18.332 -32.601 32.051 1.00 29.89 182 ALA A N 1
ATOM 1371 C CA . ALA A 1 182 ? 17.694 -31.301 32.091 1.00 29.89 182 ALA A CA 1
ATOM 1372 C C . ALA A 1 182 ? 17.982 -30.678 30.727 1.00 29.89 182 ALA A C 1
ATOM 1374 O O . ALA A 1 182 ? 19.103 -30.242 30.495 1.00 29.89 182 ALA A O 1
ATOM 1375 N N . VAL A 1 183 ? 17.004 -30.699 29.819 1.00 33.50 183 VAL A N 1
ATOM 1376 C CA . VAL A 1 183 ? 17.088 -29.955 28.559 1.00 33.50 183 VAL A CA 1
ATOM 1377 C C . VAL A 1 183 ? 17.336 -28.496 28.941 1.00 33.50 183 VAL A C 1
ATOM 1379 O O . VAL A 1 183 ? 16.447 -27.884 29.547 1.00 33.50 183 VAL A O 1
ATOM 1382 N N . PRO A 1 184 ? 18.518 -27.924 28.660 1.00 32.97 184 PRO A N 1
ATOM 1383 C CA . PRO A 1 184 ? 18.703 -26.503 28.835 1.00 32.97 184 PRO A CA 1
ATOM 1384 C C . PRO A 1 184 ? 17.778 -25.843 27.818 1.00 32.97 184 PRO A C 1
ATOM 1386 O O . PRO A 1 184 ? 17.838 -26.140 26.625 1.00 32.97 184 PRO A O 1
ATOM 1389 N N . LEU A 1 185 ? 16.907 -24.952 28.285 1.00 41.81 185 LEU A N 1
ATOM 1390 C CA . LEU A 1 185 ? 16.290 -23.937 27.437 1.00 41.81 185 LEU A CA 1
ATOM 1391 C C . LEU A 1 185 ? 17.379 -22.928 27.031 1.00 41.81 185 LEU A C 1
ATOM 1393 O O . LEU A 1 185 ? 17.303 -21.756 27.378 1.00 41.81 185 LEU A O 1
ATOM 1397 N N . ASP A 1 186 ? 18.397 -23.396 26.311 1.00 31.27 186 ASP A N 1
ATOM 1398 C CA . ASP A 1 186 ? 19.235 -22.547 25.478 1.00 31.27 186 ASP A CA 1
ATOM 1399 C C . ASP A 1 186 ? 18.476 -22.373 24.164 1.00 31.27 186 ASP A C 1
ATOM 1401 O O . ASP A 1 186 ? 18.653 -23.098 23.186 1.00 31.27 186 ASP A O 1
ATOM 1405 N N . LEU A 1 187 ? 17.555 -21.408 24.165 1.00 42.12 187 LEU A N 1
ATOM 1406 C CA . LEU A 1 187 ? 17.180 -20.731 22.932 1.00 42.12 187 LEU A CA 1
ATOM 1407 C C . LEU A 1 187 ? 18.419 -19.943 22.499 1.00 42.12 187 LEU A C 1
ATOM 1409 O O . LEU A 1 187 ? 18.557 -18.764 22.831 1.00 42.12 187 LEU A O 1
ATOM 1413 N N . GLU A 1 188 ? 19.348 -20.607 21.807 1.00 35.69 188 GLU A N 1
ATOM 1414 C CA . GLU A 1 188 ? 20.333 -19.888 21.007 1.00 35.69 188 GLU A CA 1
ATOM 1415 C C . GLU A 1 188 ? 19.559 -18.886 20.136 1.00 35.69 188 GLU A C 1
ATOM 1417 O O . GLU A 1 188 ? 18.524 -19.257 19.566 1.00 35.69 188 GLU A O 1
ATOM 1422 N N . PRO A 1 189 ? 19.981 -17.611 20.057 1.00 43.44 189 PRO A N 1
ATOM 1423 C CA . PRO A 1 189 ? 19.329 -16.673 19.163 1.00 43.44 189 PRO A CA 1
ATOM 1424 C C . PRO A 1 189 ? 19.440 -17.261 17.759 1.00 43.44 189 PRO A C 1
ATOM 1426 O O . PRO A 1 189 ? 20.551 -17.409 17.249 1.00 43.44 189 PRO A O 1
ATOM 1429 N N . GLU A 1 190 ? 18.304 -17.643 17.161 1.00 52.78 190 GLU A N 1
ATOM 1430 C CA . GLU A 1 190 ? 18.267 -18.085 15.770 1.00 52.78 190 GLU A CA 1
ATOM 1431 C C . GLU A 1 190 ? 19.057 -17.056 14.962 1.00 52.78 190 GLU A C 1
ATOM 1433 O O . GLU A 1 190 ? 18.726 -15.868 14.961 1.00 52.78 190 GLU A O 1
ATOM 1438 N N . THR A 1 191 ? 20.159 -17.483 14.344 1.00 57.16 191 THR A N 1
ATOM 1439 C CA . THR A 1 191 ? 20.963 -16.606 13.501 1.00 57.16 191 THR A CA 1
ATOM 1440 C C . THR A 1 191 ? 20.102 -16.240 12.305 1.00 57.16 191 THR A C 1
ATOM 1442 O O . THR A 1 191 ? 19.975 -17.014 11.355 1.00 57.16 191 THR A O 1
ATOM 1445 N N . ILE A 1 192 ? 19.442 -15.090 12.399 1.00 61.44 192 ILE A N 1
ATOM 1446 C CA . ILE A 1 192 ? 18.595 -14.555 11.345 1.00 61.44 192 ILE A CA 1
ATOM 1447 C C . ILE A 1 192 ? 19.476 -14.371 10.114 1.00 61.44 192 ILE A C 1
ATOM 1449 O O . ILE A 1 192 ? 20.491 -13.675 10.166 1.00 61.44 192 ILE A O 1
ATOM 1453 N N . ASP A 1 193 ? 19.089 -15.014 9.013 1.00 70.94 193 ASP A N 1
ATOM 1454 C CA . ASP A 1 193 ? 19.774 -14.853 7.737 1.00 70.94 193 ASP A CA 1
ATOM 1455 C C . ASP A 1 193 ? 19.841 -13.359 7.369 1.00 70.94 193 ASP A C 1
ATOM 1457 O O . ASP A 1 193 ? 18.883 -12.598 7.536 1.00 70.94 193 ASP A O 1
ATOM 1461 N N . ARG A 1 194 ? 20.995 -12.920 6.866 1.00 68.81 194 ARG A N 1
ATOM 1462 C CA . ARG A 1 194 ? 21.263 -11.522 6.508 1.00 68.81 194 ARG A CA 1
ATOM 1463 C C . ARG A 1 194 ? 20.255 -11.000 5.482 1.00 68.81 194 ARG A C 1
ATOM 1465 O O . ARG A 1 194 ? 19.951 -9.809 5.479 1.00 68.81 194 ARG A O 1
ATOM 1472 N N . GLU A 1 195 ? 19.691 -11.894 4.675 1.00 71.44 195 GLU A N 1
ATOM 1473 C CA . GLU A 1 195 ? 18.706 -11.600 3.629 1.00 71.44 195 GLU A CA 1
ATOM 1474 C C . GLU A 1 195 ? 17.270 -11.963 4.016 1.00 71.44 195 GLU A C 1
ATOM 1476 O O . GLU A 1 195 ? 16.346 -11.796 3.219 1.00 71.44 195 GLU A O 1
ATOM 1481 N N . ALA A 1 196 ? 17.064 -12.422 5.251 1.00 77.50 196 ALA A N 1
ATOM 1482 C CA . ALA A 1 196 ? 15.742 -12.714 5.763 1.00 77.50 196 ALA A CA 1
ATOM 1483 C C . ALA A 1 196 ? 14.870 -11.448 5.709 1.00 77.50 196 ALA A C 1
ATOM 1485 O O . ALA A 1 196 ? 15.287 -10.355 6.120 1.00 77.50 196 ALA A O 1
ATOM 1486 N N . CYS A 1 197 ? 13.662 -11.601 5.174 1.00 82.31 197 CYS A N 1
ATOM 1487 C CA . CYS A 1 197 ? 12.698 -10.528 4.982 1.00 82.31 197 CYS A CA 1
ATOM 1488 C C . CYS A 1 197 ? 11.278 -11.010 5.285 1.00 82.31 197 CYS A C 1
ATOM 1490 O O . CYS A 1 197 ? 10.991 -12.206 5.265 1.00 82.31 197 CYS A O 1
ATOM 1492 N N . ASP A 1 198 ? 10.398 -10.054 5.563 1.00 83.25 198 ASP A N 1
ATOM 1493 C CA . ASP A 1 198 ? 8.997 -10.302 5.907 1.00 83.25 198 ASP A CA 1
ATOM 1494 C C . ASP A 1 198 ? 8.108 -10.310 4.658 1.00 83.25 198 ASP A C 1
ATOM 1496 O O . ASP A 1 198 ? 7.096 -11.011 4.589 1.00 83.25 198 ASP A O 1
ATOM 1500 N N . LEU A 1 199 ? 8.504 -9.531 3.649 1.00 86.56 199 LEU A N 1
ATOM 1501 C CA . LEU A 1 199 ? 7.843 -9.447 2.358 1.00 86.56 199 LEU A CA 1
ATOM 1502 C C . LEU A 1 199 ? 8.881 -9.362 1.236 1.00 86.56 199 LEU A C 1
ATOM 1504 O O . LEU A 1 199 ? 9.807 -8.557 1.292 1.00 86.56 199 LEU A O 1
ATOM 1508 N N . GLN A 1 200 ? 8.680 -10.158 0.186 1.00 87.56 200 GLN A N 1
ATOM 1509 C CA . GLN A 1 200 ? 9.462 -10.103 -1.045 1.00 87.56 200 GLN A CA 1
ATOM 1510 C C . GLN A 1 200 ? 8.566 -9.675 -2.208 1.00 87.56 200 GLN A C 1
ATOM 1512 O O . GLN A 1 200 ? 7.582 -10.346 -2.531 1.00 87.56 200 GLN A O 1
ATOM 1517 N N . ILE A 1 201 ? 8.926 -8.576 -2.867 1.00 88.75 201 ILE A N 1
ATOM 1518 C CA . ILE A 1 201 ? 8.298 -8.137 -4.115 1.00 88.75 201 ILE A CA 1
ATOM 1519 C C . ILE A 1 201 ? 9.249 -8.425 -5.275 1.00 88.75 201 ILE A C 1
ATOM 1521 O O . ILE A 1 201 ? 10.425 -8.081 -5.215 1.00 88.75 201 ILE A O 1
ATOM 1525 N N . ILE A 1 202 ? 8.737 -9.078 -6.319 1.00 86.94 202 ILE A N 1
ATOM 1526 C CA . ILE A 1 202 ? 9.510 -9.499 -7.487 1.00 86.94 202 ILE A CA 1
ATOM 1527 C C . ILE A 1 202 ? 8.965 -8.755 -8.697 1.00 86.94 202 ILE A C 1
ATOM 1529 O O . ILE A 1 202 ? 7.781 -8.877 -9.030 1.00 86.94 202 ILE A O 1
ATOM 1533 N N . LEU A 1 203 ? 9.840 -7.993 -9.341 1.00 87.69 203 LEU A N 1
ATOM 1534 C CA . LEU A 1 203 ? 9.555 -7.261 -10.565 1.00 87.69 203 LEU A CA 1
ATOM 1535 C C . LEU A 1 203 ? 10.304 -7.923 -11.718 1.00 87.69 203 LEU A C 1
ATOM 1537 O O . LEU A 1 203 ? 11.509 -8.145 -11.623 1.00 87.69 203 LEU A O 1
ATOM 1541 N N . GLY A 1 204 ? 9.592 -8.229 -12.796 1.00 82.94 204 GLY A N 1
ATOM 1542 C CA . GLY A 1 204 ? 10.180 -8.628 -14.067 1.00 82.94 204 GLY A CA 1
ATOM 1543 C C . GLY A 1 204 ? 10.407 -7.414 -14.956 1.00 82.94 204 GLY A C 1
ATOM 1544 O O . GLY A 1 204 ? 9.570 -6.509 -14.996 1.00 82.94 204 GLY A O 1
ATOM 1545 N N . MET A 1 205 ? 11.528 -7.408 -15.668 1.00 81.12 205 MET A N 1
ATOM 1546 C CA . MET A 1 205 ? 11.881 -6.383 -16.646 1.00 81.12 205 MET A CA 1
ATOM 1547 C C . MET A 1 205 ? 12.244 -7.043 -17.975 1.00 81.12 205 MET A C 1
ATOM 1549 O O . MET A 1 205 ? 12.842 -8.121 -18.005 1.00 81.12 205 MET A O 1
ATOM 1553 N N . SER A 1 206 ? 11.875 -6.389 -19.074 1.00 69.81 206 SER A N 1
ATOM 1554 C CA . SER A 1 206 ? 12.294 -6.781 -20.420 1.00 69.81 206 SER A CA 1
ATOM 1555 C C . SER A 1 206 ? 13.631 -6.121 -20.770 1.00 69.81 206 SER A C 1
ATOM 1557 O O . SER A 1 206 ? 13.852 -4.955 -20.453 1.00 69.81 206 SER A O 1
ATOM 1559 N N . GLU A 1 207 ? 14.514 -6.847 -21.455 1.00 66.19 207 GLU A N 1
ATOM 1560 C CA . GLU A 1 207 ? 15.913 -6.471 -21.739 1.00 66.19 207 GLU A CA 1
ATOM 1561 C C . GLU A 1 207 ? 16.095 -5.278 -22.690 1.00 66.19 207 GLU A C 1
ATOM 1563 O O . GLU A 1 207 ? 17.207 -4.959 -23.103 1.00 66.19 207 GLU A O 1
ATOM 1568 N N . VAL A 1 208 ? 15.009 -4.599 -23.053 1.00 63.16 208 VAL A N 1
ATOM 1569 C CA . VAL A 1 208 ? 15.003 -3.585 -24.108 1.00 63.16 208 VAL A CA 1
ATOM 1570 C C . VAL A 1 208 ? 15.732 -2.301 -23.681 1.00 63.16 208 VAL A C 1
ATOM 1572 O O . VAL A 1 208 ? 16.202 -1.570 -24.550 1.00 63.16 208 VAL A O 1
ATOM 1575 N N . GLN A 1 209 ? 15.883 -2.014 -22.376 1.00 69.62 209 GLN A N 1
ATOM 1576 C CA . GLN A 1 209 ? 16.535 -0.780 -21.916 1.00 69.62 209 GLN A CA 1
ATOM 1577 C C . GLN A 1 209 ? 17.151 -0.882 -20.508 1.00 69.62 209 GLN A C 1
ATOM 1579 O O . GLN A 1 209 ? 16.559 -1.450 -19.592 1.00 69.62 209 GLN A O 1
ATOM 1584 N N . LYS A 1 210 ? 18.327 -0.268 -20.296 1.00 77.69 210 LYS A N 1
ATOM 1585 C CA . LYS A 1 210 ? 18.913 -0.108 -18.951 1.00 77.69 210 LYS A CA 1
ATOM 1586 C C . LYS A 1 210 ? 18.112 0.926 -18.164 1.00 77.69 210 LYS A C 1
ATOM 1588 O O . LYS A 1 210 ? 18.066 2.091 -18.556 1.00 77.69 210 LYS A O 1
ATOM 1593 N N . ILE A 1 211 ? 17.524 0.524 -17.042 1.00 83.12 211 ILE A N 1
ATOM 1594 C CA . ILE A 1 211 ? 16.660 1.380 -16.220 1.00 83.12 211 ILE A CA 1
ATOM 1595 C C . ILE A 1 211 ? 17.316 1.631 -14.860 1.00 83.12 211 ILE A C 1
ATOM 1597 O O . ILE A 1 211 ? 17.858 0.726 -14.228 1.00 83.12 211 ILE A O 1
ATOM 1601 N N . CYS A 1 212 ? 17.260 2.879 -14.403 1.00 85.88 212 CYS A N 1
ATOM 1602 C CA . CYS A 1 212 ? 17.537 3.245 -13.023 1.00 85.88 212 CYS A CA 1
ATOM 1603 C C . CYS A 1 212 ? 16.237 3.111 -12.222 1.00 85.88 212 CYS A C 1
ATOM 1605 O O . CYS A 1 212 ? 15.277 3.818 -12.517 1.00 85.88 212 CYS A O 1
ATOM 1607 N N . LEU A 1 213 ? 16.207 2.211 -11.235 1.00 89.12 213 LEU A N 1
ATOM 1608 C CA . LEU A 1 213 ? 15.076 2.005 -10.328 1.00 89.12 213 LEU A CA 1
ATOM 1609 C C . LEU A 1 213 ? 15.478 2.401 -8.905 1.00 89.12 213 LEU A C 1
ATOM 1611 O O . LEU A 1 213 ? 16.415 1.824 -8.342 1.00 89.12 213 LEU A O 1
ATOM 1615 N N . ILE A 1 214 ? 14.739 3.343 -8.326 1.00 90.69 214 ILE A N 1
ATOM 1616 C CA . ILE A 1 214 ? 14.856 3.774 -6.934 1.00 90.69 214 ILE A CA 1
ATOM 1617 C C . ILE A 1 214 ? 13.565 3.421 -6.210 1.00 90.69 214 ILE A C 1
ATOM 1619 O O . ILE A 1 214 ? 12.472 3.732 -6.675 1.00 90.69 214 ILE A O 1
ATOM 1623 N N . SER A 1 215 ? 13.708 2.801 -5.047 1.00 93.62 215 SER A N 1
ATOM 1624 C CA . SER A 1 215 ? 12.585 2.376 -4.223 1.00 93.62 215 SER A CA 1
ATOM 1625 C C . SER A 1 215 ? 12.643 3.083 -2.868 1.00 93.62 215 SER A C 1
ATOM 1627 O O . SER A 1 215 ? 13.714 3.126 -2.255 1.00 93.62 215 SER A O 1
ATOM 1629 N N . GLN A 1 216 ? 11.513 3.618 -2.406 1.00 95.00 216 GLN A N 1
ATOM 1630 C CA . GLN A 1 216 ? 11.381 4.317 -1.124 1.00 95.00 216 GLN A CA 1
ATOM 1631 C C . GLN A 1 216 ? 10.260 3.686 -0.295 1.00 95.00 216 GLN A C 1
ATOM 1633 O O . GLN A 1 216 ? 9.154 3.503 -0.801 1.00 95.00 216 GLN A O 1
ATOM 1638 N N . LEU A 1 217 ? 10.542 3.367 0.969 1.00 96.44 217 LEU A N 1
ATOM 1639 C CA . LEU A 1 217 ? 9.574 2.802 1.909 1.00 96.44 217 LEU A CA 1
ATOM 1640 C C . LEU A 1 217 ? 9.227 3.844 2.976 1.00 96.44 217 LEU A C 1
ATOM 1642 O O . LEU A 1 217 ? 10.121 4.368 3.635 1.00 96.44 217 LEU A O 1
ATOM 1646 N N . VAL A 1 218 ? 7.938 4.119 3.159 1.00 96.31 218 VAL A N 1
ATOM 1647 C CA . VAL A 1 218 ? 7.434 5.172 4.049 1.00 96.31 218 VAL A CA 1
ATOM 1648 C C . VAL A 1 218 ? 6.379 4.601 4.988 1.00 96.31 218 VAL A C 1
ATOM 1650 O O . VAL A 1 218 ? 5.427 3.966 4.537 1.00 96.31 218 VAL A O 1
ATOM 1653 N N . ASP A 1 219 ? 6.526 4.827 6.288 1.00 95.06 219 ASP A N 1
ATOM 1654 C CA . ASP A 1 219 ? 5.508 4.513 7.288 1.00 95.06 219 ASP A CA 1
ATOM 1655 C C . ASP A 1 219 ? 4.452 5.616 7.311 1.00 95.06 219 ASP A C 1
ATOM 1657 O O . ASP A 1 219 ? 4.763 6.792 7.508 1.00 95.06 219 ASP A O 1
ATOM 1661 N N . ILE A 1 220 ? 3.192 5.232 7.111 1.00 94.56 220 ILE A N 1
ATOM 1662 C CA . ILE A 1 220 ? 2.065 6.166 7.055 1.00 94.56 220 ILE A CA 1
ATOM 1663 C C . ILE A 1 220 ? 1.132 6.034 8.257 1.00 94.56 220 ILE A C 1
ATOM 1665 O O . ILE A 1 220 ? -0.002 6.495 8.216 1.00 94.56 220 ILE A O 1
ATOM 1669 N N . SER A 1 221 ? 1.563 5.371 9.325 1.00 90.50 221 SER A N 1
ATOM 1670 C CA . SER A 1 221 ? 0.682 5.043 10.455 1.00 90.50 221 SER A CA 1
ATOM 1671 C C . SER A 1 221 ? 0.638 6.136 11.520 1.00 90.50 221 SER A C 1
ATOM 1673 O O . SER A 1 221 ? -0.303 6.181 12.310 1.00 90.50 221 SER A O 1
ATOM 1675 N N . GLY A 1 222 ? 1.684 6.965 11.590 1.00 88.31 222 GLY A N 1
ATOM 1676 C CA . GLY A 1 222 ? 1.825 8.050 12.566 1.00 88.31 222 GLY A CA 1
ATOM 1677 C C . GLY A 1 222 ? 1.087 9.324 12.158 1.00 88.31 222 GLY A C 1
ATOM 1678 O O . GLY A 1 222 ? 0.361 9.328 11.174 1.00 88.31 222 GLY A O 1
ATOM 1679 N N . GLU A 1 223 ? 1.273 10.419 12.893 1.00 87.25 223 GLU A N 1
ATOM 1680 C CA . GLU A 1 223 ? 0.773 11.745 12.479 1.00 87.25 223 GLU A CA 1
ATOM 1681 C C . GLU A 1 223 ? 1.513 12.257 11.235 1.00 87.25 223 GLU A C 1
ATOM 1683 O O . GLU A 1 223 ? 0.908 12.814 10.321 1.00 87.25 223 GLU A O 1
ATOM 1688 N N . GLU A 1 224 ? 2.815 11.987 11.173 1.00 90.94 224 GLU A N 1
ATOM 1689 C CA . GLU A 1 224 ? 3.685 12.320 10.049 1.00 90.94 224 GLU A CA 1
ATOM 1690 C C . GLU A 1 224 ? 4.036 11.062 9.239 1.00 90.94 224 GLU A C 1
ATOM 1692 O O . GLU A 1 224 ? 3.827 9.927 9.684 1.00 90.94 224 GLU A O 1
ATOM 1697 N N . GLU A 1 225 ? 4.512 11.265 8.011 1.00 92.75 225 GLU A N 1
ATOM 1698 C CA . GLU A 1 225 ? 5.100 10.203 7.193 1.00 92.75 225 GLU A CA 1
ATOM 1699 C C . GLU A 1 225 ? 6.584 10.045 7.561 1.00 92.75 225 GLU A C 1
ATOM 1701 O O . GLU A 1 225 ? 7.327 11.025 7.580 1.00 92.75 225 GLU A O 1
ATOM 1706 N N . GLU A 1 226 ? 7.016 8.819 7.852 1.00 94.69 226 GLU A N 1
ATOM 1707 C CA . GLU A 1 226 ? 8.392 8.524 8.272 1.00 94.69 226 GLU A CA 1
ATOM 1708 C C . GLU A 1 226 ? 9.108 7.689 7.203 1.00 94.69 226 GLU A C 1
ATOM 1710 O O . GLU A 1 226 ? 8.626 6.626 6.810 1.00 94.69 226 GLU A O 1
ATOM 1715 N N . ASP A 1 227 ? 10.264 8.154 6.720 1.00 94.19 227 ASP A N 1
ATOM 1716 C CA . ASP A 1 227 ? 11.072 7.397 5.758 1.00 94.19 227 ASP A CA 1
ATOM 1717 C C . ASP A 1 227 ? 11.800 6.246 6.465 1.00 94.19 227 ASP A C 1
ATOM 1719 O O . ASP A 1 227 ? 12.710 6.447 7.270 1.00 94.19 227 ASP A O 1
ATOM 1723 N N . VAL A 1 228 ? 11.410 5.021 6.119 1.00 93.69 228 VAL A N 1
ATOM 1724 C CA . VAL A 1 228 ? 11.950 3.771 6.663 1.00 93.69 228 VAL A CA 1
ATOM 1725 C C . VAL A 1 228 ? 12.630 2.937 5.572 1.00 93.69 228 VAL A C 1
ATOM 1727 O O . VAL A 1 228 ? 12.740 1.715 5.670 1.00 93.69 228 VAL A O 1
ATOM 1730 N N . THR A 1 229 ? 13.157 3.584 4.528 1.00 93.38 229 THR A N 1
ATOM 1731 C CA . THR A 1 229 ? 13.848 2.926 3.399 1.00 93.38 229 THR A CA 1
ATOM 1732 C C . THR A 1 229 ? 15.074 2.103 3.828 1.00 93.38 229 THR A C 1
ATOM 1734 O O . THR A 1 229 ? 15.528 1.227 3.088 1.00 93.38 229 THR A O 1
ATOM 1737 N N . GLY A 1 230 ? 15.601 2.311 5.041 1.00 88.69 230 GLY A N 1
ATOM 1738 C CA . GLY A 1 230 ? 16.627 1.447 5.647 1.00 88.69 230 GLY A CA 1
ATOM 1739 C C . GLY A 1 230 ? 16.199 -0.020 5.819 1.00 88.69 230 GLY A C 1
ATOM 1740 O O . GLY A 1 230 ? 17.040 -0.920 5.819 1.00 88.69 230 GLY A O 1
ATOM 1741 N N . TYR A 1 231 ? 14.892 -0.279 5.874 1.00 89.69 231 TYR A N 1
ATOM 1742 C CA . TYR A 1 231 ? 14.310 -1.616 5.988 1.00 89.69 231 TYR A CA 1
ATOM 1743 C C . TYR A 1 231 ? 13.962 -2.257 4.634 1.00 89.69 231 TYR A C 1
ATOM 1745 O O . TYR A 1 231 ? 13.345 -3.321 4.583 1.00 89.69 231 TYR A O 1
ATOM 1753 N N . LEU A 1 232 ? 14.369 -1.630 3.529 1.00 91.56 232 LEU A N 1
ATOM 1754 C CA . LEU A 1 232 ? 14.175 -2.123 2.170 1.00 91.56 232 LEU A CA 1
ATOM 1755 C C . LEU A 1 232 ? 15.526 -2.430 1.516 1.00 91.56 232 LEU A C 1
ATOM 1757 O O . LEU A 1 232 ? 16.366 -1.545 1.347 1.00 91.56 232 LEU A O 1
ATOM 1761 N N . LEU A 1 233 ? 15.712 -3.664 1.057 1.00 89.19 233 LEU A N 1
ATOM 1762 C CA . LEU A 1 233 ? 16.877 -4.088 0.287 1.00 89.19 233 LEU A CA 1
ATOM 1763 C C . LEU A 1 233 ? 16.468 -4.425 -1.151 1.00 89.19 233 LEU A C 1
ATOM 1765 O O . LEU A 1 233 ? 15.622 -5.280 -1.384 1.00 89.19 233 LEU A O 1
ATOM 1769 N N . GLN A 1 234 ? 17.085 -3.752 -2.123 1.00 88.94 234 GLN A N 1
ATOM 1770 C CA . GLN A 1 234 ? 16.855 -3.979 -3.552 1.00 88.94 234 GLN A CA 1
ATOM 1771 C C . GLN A 1 234 ? 18.017 -4.778 -4.137 1.00 88.94 234 GLN A C 1
ATOM 1773 O O . GLN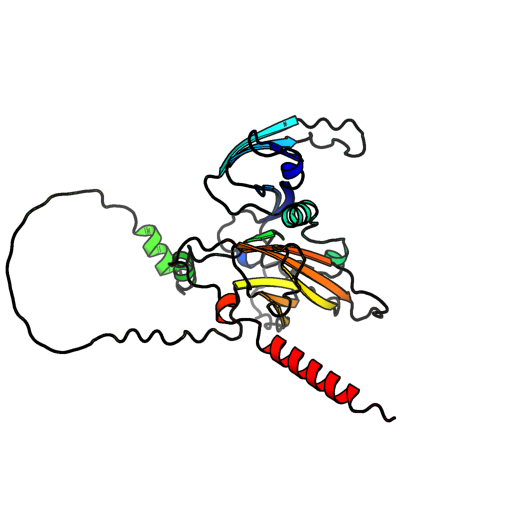 A 1 234 ? 19.173 -4.364 -4.022 1.00 88.94 234 GLN A O 1
ATOM 1778 N N . LYS A 1 235 ? 17.702 -5.893 -4.795 1.00 85.25 235 LYS A N 1
ATOM 1779 C CA . LYS A 1 235 ? 18.660 -6.759 -5.485 1.00 85.25 235 LYS A CA 1
ATOM 1780 C C . LYS A 1 235 ? 18.218 -6.994 -6.915 1.00 85.25 235 LYS A C 1
ATOM 1782 O O . LYS A 1 235 ? 17.063 -7.327 -7.153 1.00 85.25 235 LYS A O 1
ATOM 1787 N N . ALA A 1 236 ? 19.134 -6.832 -7.856 1.00 79.56 236 ALA A N 1
ATOM 1788 C CA . ALA A 1 236 ? 18.897 -7.167 -9.250 1.00 79.56 236 ALA A CA 1
ATOM 1789 C C . ALA A 1 236 ? 19.590 -8.495 -9.558 1.00 79.56 236 ALA A C 1
ATOM 1791 O O . ALA A 1 236 ? 20.797 -8.610 -9.357 1.00 79.56 236 ALA A O 1
ATOM 1792 N N . ASN A 1 237 ? 18.827 -9.464 -10.055 1.00 71.06 237 ASN A N 1
ATOM 1793 C CA . ASN A 1 237 ? 19.334 -10.732 -10.552 1.00 71.06 237 ASN A CA 1
ATOM 1794 C C . ASN A 1 237 ? 19.131 -10.748 -12.070 1.00 71.06 237 ASN A C 1
ATOM 1796 O O . ASN A 1 237 ? 18.008 -10.597 -12.557 1.00 71.06 237 ASN A O 1
ATOM 1800 N N . THR A 1 238 ? 20.214 -10.910 -12.819 1.00 63.50 238 THR A N 1
ATOM 1801 C CA . THR A 1 238 ? 20.153 -11.293 -14.232 1.00 63.50 238 THR A CA 1
ATOM 1802 C C . THR A 1 238 ? 19.861 -12.783 -14.299 1.00 63.50 238 THR A C 1
ATOM 1804 O O . THR A 1 238 ? 20.521 -13.562 -13.610 1.00 63.50 238 THR A O 1
ATOM 1807 N N . LEU A 1 239 ? 18.856 -13.178 -15.078 1.00 59.81 239 LEU A N 1
ATOM 1808 C CA . LEU A 1 239 ? 18.674 -14.584 -15.410 1.00 59.81 239 LEU A CA 1
ATOM 1809 C C . LEU A 1 239 ? 19.760 -14.909 -16.438 1.00 59.81 239 LEU A C 1
ATOM 1811 O O . LEU A 1 239 ? 19.735 -14.373 -17.539 1.00 59.81 239 LEU A O 1
ATOM 1815 N N . GLU A 1 240 ? 20.780 -15.671 -16.042 1.00 50.97 240 GLU A N 1
ATOM 1816 C CA . GLU A 1 240 ? 21.763 -16.178 -17.002 1.00 50.97 240 GLU A CA 1
ATOM 1817 C C . GLU A 1 240 ? 21.027 -17.089 -17.995 1.00 50.97 240 GLU A C 1
ATOM 1819 O O . GLU A 1 240 ? 20.161 -17.865 -17.587 1.00 50.97 240 GLU A O 1
ATOM 1824 N N . ASP A 1 241 ? 21.326 -16.947 -19.289 1.00 46.16 241 ASP A N 1
ATOM 1825 C CA . ASP A 1 241 ? 20.784 -17.793 -20.353 1.00 46.16 241 ASP A CA 1
ATOM 1826 C C . ASP A 1 241 ? 21.097 -19.265 -20.040 1.00 46.16 241 ASP A C 1
ATOM 1828 O O . ASP A 1 241 ? 22.194 -19.750 -20.327 1.00 46.16 241 ASP A O 1
ATOM 1832 N N . ASP A 1 242 ? 20.145 -20.001 -19.463 1.00 43.72 242 ASP A N 1
ATOM 1833 C CA . ASP A 1 242 ? 20.202 -21.459 -19.486 1.00 43.72 242 ASP A CA 1
ATOM 1834 C C . ASP A 1 242 ? 20.178 -21.869 -20.966 1.00 43.72 242 ASP A C 1
ATOM 1836 O O . ASP A 1 242 ? 19.179 -21.680 -21.669 1.00 43.72 242 ASP A O 1
ATOM 1840 N N . GLU A 1 243 ? 21.315 -22.379 -21.455 1.00 37.09 243 GLU A N 1
ATOM 1841 C CA . GLU A 1 243 ? 21.492 -22.904 -22.810 1.00 37.09 243 GLU A CA 1
ATOM 1842 C C . GLU A 1 243 ? 20.259 -23.748 -23.185 1.00 37.09 243 GLU A C 1
ATOM 1844 O O . GLU A 1 243 ? 19.963 -24.729 -22.491 1.00 37.09 243 GLU A O 1
ATOM 1849 N N . PRO A 1 244 ? 19.510 -23.414 -24.255 1.00 39.84 244 PRO A N 1
ATOM 1850 C CA . PRO A 1 244 ? 18.326 -24.174 -24.612 1.00 39.84 244 PRO A CA 1
ATOM 1851 C C . PRO A 1 244 ? 18.766 -25.576 -25.025 1.00 39.84 244 PRO A C 1
ATOM 1853 O O . PRO A 1 244 ? 19.269 -25.801 -26.129 1.00 39.84 244 PRO A O 1
ATOM 1856 N N . GLN A 1 245 ? 18.582 -26.536 -24.121 1.00 37.75 245 GLN A N 1
ATOM 1857 C CA . GLN A 1 245 ? 18.876 -27.933 -24.377 1.00 37.75 245 GLN A CA 1
ATOM 1858 C C . GLN A 1 245 ? 18.024 -28.371 -25.574 1.00 37.75 245 GLN A C 1
ATOM 1860 O O . GLN A 1 245 ? 16.796 -28.252 -25.572 1.00 37.75 245 GLN A O 1
ATOM 1865 N N . ALA A 1 246 ? 18.694 -28.802 -26.646 1.00 35.50 246 ALA A N 1
ATOM 1866 C CA . ALA A 1 246 ? 18.083 -29.120 -27.930 1.00 35.50 246 ALA A CA 1
ATOM 1867 C C . ALA A 1 246 ? 17.093 -30.294 -27.797 1.00 35.50 246 ALA A C 1
ATOM 1869 O O . ALA A 1 246 ? 17.454 -31.453 -27.983 1.00 35.50 246 ALA A O 1
ATOM 1870 N N . GLY A 1 247 ? 15.838 -29.992 -27.465 1.00 40.72 247 GLY A N 1
ATOM 1871 C CA . GLY A 1 247 ? 14.786 -30.990 -27.269 1.00 40.72 247 GLY A CA 1
ATOM 1872 C C . GLY A 1 247 ? 13.376 -30.408 -27.183 1.00 40.72 247 GLY A C 1
ATOM 1873 O O . GLY A 1 247 ? 12.465 -30.960 -27.794 1.00 40.72 247 GLY A O 1
ATOM 1874 N N . ASP A 1 248 ? 13.189 -29.248 -26.551 1.00 37.06 248 ASP A N 1
ATOM 1875 C CA . ASP A 1 248 ? 11.845 -28.698 -26.308 1.00 37.06 248 ASP A CA 1
ATOM 1876 C C . ASP A 1 248 ? 11.334 -27.809 -27.451 1.00 37.06 248 ASP A C 1
ATOM 1878 O O . ASP A 1 248 ? 10.958 -26.646 -27.303 1.00 37.06 248 ASP A O 1
ATOM 1882 N N . ARG A 1 249 ? 11.264 -28.392 -28.650 1.00 43.62 249 ARG A N 1
ATOM 1883 C CA . ARG A 1 249 ? 10.475 -27.834 -29.755 1.00 43.62 249 ARG A CA 1
ATOM 1884 C C . ARG A 1 249 ? 9.004 -28.216 -29.592 1.00 43.62 249 ARG A C 1
ATOM 1886 O O . ARG A 1 249 ? 8.536 -29.090 -30.308 1.00 43.62 249 ARG A O 1
ATOM 1893 N N . SER A 1 250 ? 8.279 -27.560 -28.684 1.00 34.84 250 SER A N 1
ATOM 1894 C CA . SER A 1 250 ? 6.825 -27.331 -28.818 1.00 34.84 250 SER A CA 1
ATOM 1895 C C . SER A 1 250 ? 6.268 -26.487 -27.664 1.00 34.84 250 SER A C 1
ATOM 1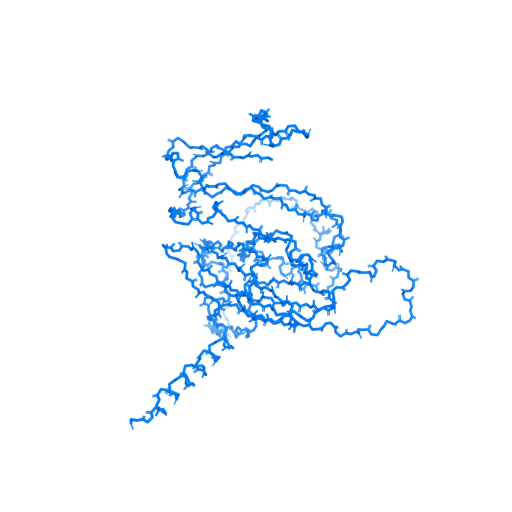897 O O . SER A 1 250 ? 5.457 -26.957 -26.869 1.00 34.84 250 SER A O 1
ATOM 1899 N N . SER A 1 251 ? 6.623 -25.208 -27.586 1.00 36.47 251 SER A N 1
ATOM 1900 C CA . SER A 1 251 ? 5.673 -24.235 -27.043 1.00 36.47 251 SER A CA 1
ATOM 1901 C C . SER A 1 251 ? 5.914 -22.863 -27.659 1.00 36.47 251 SER A C 1
ATOM 1903 O O . SER A 1 251 ? 6.973 -22.261 -27.534 1.00 36.47 251 SER A O 1
ATOM 1905 N N . THR A 1 252 ? 4.907 -22.341 -28.343 1.00 36.47 252 THR A N 1
ATOM 1906 C CA . THR A 1 252 ? 4.824 -20.941 -28.776 1.00 36.47 252 THR A CA 1
ATOM 1907 C C . THR A 1 252 ? 4.486 -20.007 -27.598 1.00 36.47 252 THR A C 1
ATOM 1909 O O . THR A 1 252 ? 3.795 -19.013 -27.784 1.00 36.47 252 THR A O 1
ATOM 1912 N N . LEU A 1 253 ? 4.936 -20.337 -26.378 1.00 41.53 253 LEU A N 1
ATOM 1913 C CA . LEU A 1 253 ? 4.683 -19.604 -25.124 1.00 41.53 253 LEU A CA 1
ATOM 1914 C C . LEU A 1 253 ? 5.913 -18.813 -24.634 1.00 41.53 253 LEU A C 1
ATOM 1916 O O . LEU A 1 253 ? 5.877 -18.179 -23.588 1.00 41.53 253 LEU A O 1
ATOM 1920 N N . SER A 1 254 ? 7.003 -18.828 -25.397 1.00 43.09 254 SER A N 1
ATOM 1921 C CA . SER A 1 254 ? 8.336 -18.339 -25.025 1.00 43.09 254 SER A CA 1
ATOM 1922 C C . SER A 1 254 ? 8.586 -16.843 -25.283 1.00 43.09 254 SER A C 1
ATOM 1924 O O . SER A 1 254 ? 9.735 -16.431 -25.395 1.00 43.09 254 SER A O 1
ATOM 1926 N N . ARG A 1 255 ? 7.543 -16.003 -25.391 1.00 48.03 255 ARG A N 1
ATOM 1927 C CA . ARG A 1 255 ? 7.703 -14.564 -25.703 1.00 48.03 255 ARG A CA 1
ATOM 1928 C C . ARG A 1 255 ? 7.697 -13.602 -24.510 1.00 48.03 255 ARG A C 1
ATOM 1930 O O . ARG A 1 255 ? 8.036 -12.445 -24.717 1.00 48.03 255 ARG A O 1
ATOM 1937 N N . ASP A 1 256 ? 7.373 -14.055 -23.301 1.00 54.00 256 ASP A N 1
ATOM 1938 C CA . ASP A 1 256 ? 7.169 -13.169 -22.137 1.00 54.00 256 ASP A CA 1
ATOM 1939 C C . ASP A 1 256 ? 8.010 -13.556 -20.904 1.00 54.00 256 ASP A C 1
ATOM 1941 O O . ASP A 1 256 ? 7.631 -13.263 -19.771 1.00 54.00 256 ASP A O 1
ATOM 1945 N N . ILE A 1 257 ? 9.149 -14.230 -21.089 1.00 60.19 257 ILE A N 1
ATOM 1946 C CA . ILE A 1 257 ? 10.074 -14.474 -19.973 1.00 60.19 257 ILE A CA 1
ATOM 1947 C C . ILE A 1 257 ? 10.861 -13.171 -19.737 1.00 60.19 257 ILE A C 1
ATOM 1949 O O . ILE A 1 257 ? 11.497 -12.684 -20.675 1.00 60.19 257 ILE A O 1
ATOM 1953 N N . PRO A 1 258 ? 10.798 -12.561 -18.537 1.00 64.94 258 PRO A N 1
ATOM 1954 C CA . PRO A 1 258 ? 11.603 -11.385 -18.225 1.00 64.94 258 PRO A CA 1
ATOM 1955 C C . PRO A 1 258 ? 13.082 -11.770 -18.264 1.00 64.94 258 PRO A C 1
ATOM 1957 O O . PRO A 1 258 ? 13.443 -12.860 -17.837 1.00 64.94 258 PRO A O 1
ATOM 1960 N N . SER A 1 259 ? 13.940 -10.881 -18.743 1.00 68.75 259 SER A N 1
ATOM 1961 C CA . SER A 1 259 ? 15.389 -11.110 -18.779 1.00 68.75 259 SER A CA 1
ATOM 1962 C C . SER A 1 259 ? 16.070 -10.737 -17.459 1.00 68.75 259 SER A C 1
ATOM 1964 O O . SER A 1 259 ? 17.090 -11.302 -17.066 1.00 68.75 259 SER A O 1
ATOM 1966 N N . GLN A 1 260 ? 15.477 -9.787 -16.735 1.00 76.44 260 GLN A N 1
ATOM 1967 C CA . GLN A 1 260 ? 15.974 -9.315 -15.454 1.00 76.44 260 GLN A CA 1
ATOM 1968 C C . GLN A 1 260 ? 14.873 -9.377 -14.399 1.00 76.44 260 GLN A C 1
ATOM 1970 O O . GLN A 1 260 ? 13.723 -8.997 -14.639 1.00 76.44 260 GLN A O 1
ATOM 1975 N N . LEU A 1 261 ? 15.256 -9.827 -13.204 1.00 82.81 261 LEU A N 1
ATOM 1976 C CA . LEU A 1 261 ? 14.409 -9.834 -12.022 1.00 82.81 261 LEU A CA 1
ATOM 1977 C C . LEU A 1 261 ? 14.961 -8.862 -10.983 1.00 82.81 261 LEU A C 1
ATOM 1979 O O . LEU A 1 261 ? 16.133 -8.925 -10.611 1.00 82.81 261 LEU A O 1
ATOM 1983 N N . VAL A 1 262 ? 14.104 -7.991 -10.463 1.00 86.75 262 VAL A N 1
ATOM 1984 C CA . VAL A 1 262 ? 14.417 -7.164 -9.298 1.00 86.75 262 VAL A CA 1
ATOM 1985 C C . VAL A 1 262 ? 13.648 -7.686 -8.095 1.00 86.75 262 VAL A C 1
ATOM 1987 O O . VAL A 1 262 ? 12.420 -7.723 -8.091 1.00 86.75 262 VAL A O 1
ATOM 1990 N N . ASN A 1 263 ? 14.392 -8.067 -7.062 1.00 88.25 263 ASN A N 1
ATOM 1991 C CA . ASN A 1 263 ? 13.882 -8.481 -5.768 1.00 88.25 263 ASN A CA 1
ATOM 1992 C C . ASN A 1 263 ? 13.951 -7.307 -4.790 1.00 88.25 263 ASN A C 1
ATOM 1994 O O . ASN A 1 263 ? 15.031 -6.803 -4.478 1.00 88.25 263 ASN A O 1
ATOM 1998 N N . LEU A 1 264 ? 12.794 -6.892 -4.292 1.00 90.62 264 LEU A N 1
ATOM 1999 C CA . LEU A 1 264 ? 12.640 -5.927 -3.214 1.00 90.62 264 LEU A CA 1
ATOM 2000 C C . LEU A 1 264 ? 12.319 -6.703 -1.935 1.00 90.62 264 LEU A C 1
ATOM 2002 O O . LEU A 1 264 ? 11.210 -7.211 -1.771 1.00 90.62 264 LEU A O 1
ATOM 2006 N N . LEU A 1 265 ? 13.312 -6.834 -1.061 1.00 90.19 265 LEU A N 1
ATOM 2007 C CA . LEU A 1 265 ? 13.208 -7.511 0.227 1.00 90.19 265 LEU A CA 1
ATOM 2008 C C . LEU A 1 265 ? 12.875 -6.473 1.296 1.00 90.19 265 LEU A C 1
ATOM 2010 O O . LEU A 1 265 ? 13.619 -5.510 1.482 1.00 90.19 265 LEU A O 1
ATOM 2014 N N . ILE A 1 266 ? 11.760 -6.655 1.993 1.00 90.00 266 ILE A N 1
ATOM 2015 C CA . ILE A 1 266 ? 11.239 -5.692 2.961 1.00 90.00 266 ILE A CA 1
ATOM 2016 C C . ILE A 1 266 ? 11.206 -6.344 4.333 1.00 90.00 266 ILE A C 1
ATOM 2018 O O . ILE A 1 266 ? 10.603 -7.402 4.524 1.00 90.00 266 ILE A O 1
ATOM 2022 N N . ARG A 1 267 ? 11.845 -5.682 5.293 1.00 88.81 267 ARG A N 1
ATOM 2023 C CA . ARG A 1 267 ? 11.663 -5.931 6.720 1.00 88.81 267 ARG A CA 1
ATOM 2024 C C . ARG A 1 267 ? 10.633 -4.945 7.244 1.00 88.81 267 ARG A C 1
ATOM 2026 O O . ARG A 1 267 ? 10.699 -3.762 6.940 1.00 88.81 267 ARG A O 1
ATOM 2033 N N . ILE A 1 268 ? 9.663 -5.416 8.004 1.00 88.75 268 ILE A N 1
ATOM 2034 C CA . ILE A 1 268 ? 8.629 -4.556 8.566 1.00 88.75 268 ILE A CA 1
ATOM 2035 C C . ILE A 1 268 ? 9.144 -3.991 9.889 1.00 88.75 268 ILE A C 1
ATOM 2037 O O . ILE A 1 268 ? 9.476 -4.774 10.775 1.00 88.75 268 ILE A O 1
ATOM 2041 N N . PRO A 1 269 ? 9.221 -2.660 10.064 1.00 85.94 269 PRO A N 1
ATOM 2042 C CA . PRO A 1 269 ? 9.662 -2.077 11.330 1.00 85.94 269 PRO A CA 1
ATOM 2043 C C . PRO A 1 269 ? 8.692 -2.380 12.481 1.00 85.94 269 PRO A C 1
ATOM 2045 O O . PRO A 1 269 ? 9.088 -2.912 13.521 1.00 85.94 269 PRO A O 1
ATOM 2048 N N . LYS A 1 270 ? 7.399 -2.081 12.291 1.00 85.56 270 LYS A N 1
ATOM 2049 C CA . LYS A 1 270 ? 6.346 -2.210 13.307 1.00 85.56 270 LYS A CA 1
ATOM 2050 C C . LYS A 1 270 ? 5.099 -2.922 12.764 1.00 85.56 270 LYS A C 1
ATOM 2052 O O . LYS A 1 270 ? 4.631 -2.652 11.664 1.00 85.56 270 LYS A O 1
ATOM 2057 N N . GLY A 1 271 ? 4.546 -3.841 13.555 1.00 82.69 271 GLY A N 1
ATOM 2058 C CA . GLY A 1 271 ? 3.234 -4.441 13.293 1.00 82.69 271 GLY A CA 1
ATOM 2059 C C . GLY A 1 271 ? 2.093 -3.474 13.621 1.00 82.69 271 GLY A C 1
ATOM 2060 O O . GLY A 1 271 ? 2.274 -2.498 14.351 1.00 82.69 271 GLY A O 1
ATOM 2061 N N . GLY A 1 272 ? 0.903 -3.746 13.093 1.00 83.50 272 GLY A N 1
ATOM 2062 C CA . GLY A 1 272 ? -0.264 -2.877 13.259 1.00 83.50 272 GLY A CA 1
ATOM 2063 C C . GLY A 1 272 ? -0.165 -1.541 12.542 1.00 83.50 272 GLY A C 1
ATOM 2064 O O . GLY A 1 272 ? -0.618 -0.532 13.083 1.00 83.50 272 GLY A O 1
ATOM 2065 N N . SER A 1 273 ? 0.517 -1.528 11.404 1.00 89.88 273 SER A N 1
ATOM 2066 C CA . SER A 1 273 ? 0.955 -0.322 10.713 1.00 89.88 273 SER A CA 1
ATOM 2067 C C . SER A 1 273 ? 0.798 -0.479 9.205 1.00 89.88 273 SER A C 1
ATOM 2069 O O . SER A 1 273 ? 0.771 -1.589 8.676 1.00 89.88 273 SER A O 1
ATOM 2071 N N . PHE A 1 274 ? 0.697 0.650 8.517 1.00 93.19 274 PHE A N 1
ATOM 2072 C CA . PHE A 1 274 ? 0.607 0.734 7.070 1.00 93.19 274 PHE A CA 1
ATOM 2073 C C . PHE A 1 274 ? 1.860 1.396 6.513 1.00 93.19 274 PHE A C 1
ATOM 2075 O O . PHE A 1 274 ? 2.344 2.396 7.050 1.00 93.19 274 PHE A O 1
ATOM 2082 N N . TYR A 1 275 ? 2.350 0.858 5.401 1.00 95.06 275 TYR A N 1
ATOM 2083 C CA . TYR A 1 275 ? 3.513 1.384 4.700 1.00 95.06 275 TYR A CA 1
ATOM 2084 C C . TYR A 1 275 ? 3.192 1.637 3.238 1.00 95.06 275 TYR A C 1
ATOM 2086 O O . TYR A 1 275 ? 2.456 0.875 2.614 1.00 95.06 275 TYR A O 1
ATOM 2094 N N . LYS A 1 276 ? 3.793 2.677 2.670 1.00 95.38 276 LYS A N 1
ATOM 2095 C CA . LYS A 1 276 ? 3.810 2.909 1.230 1.00 95.38 276 LYS A CA 1
ATOM 2096 C C . LYS A 1 276 ? 5.178 2.548 0.684 1.00 95.38 276 LYS A C 1
ATOM 2098 O O . LYS A 1 276 ? 6.197 2.953 1.239 1.00 95.38 276 LYS A O 1
ATOM 2103 N N . LEU A 1 277 ? 5.190 1.804 -0.412 1.00 95.88 277 LEU A N 1
ATOM 2104 C CA . LEU A 1 277 ? 6.395 1.581 -1.197 1.00 95.88 277 LEU A CA 1
ATOM 2105 C C . LEU A 1 277 ? 6.231 2.293 -2.536 1.00 95.88 277 LEU A C 1
ATOM 2107 O O . LEU A 1 277 ? 5.404 1.905 -3.363 1.00 95.88 277 LEU A O 1
ATOM 2111 N N . TYR A 1 278 ? 7.037 3.328 -2.724 1.00 95.25 278 TYR A N 1
ATOM 2112 C CA . TYR A 1 278 ? 7.096 4.123 -3.938 1.00 95.25 278 TYR A CA 1
ATOM 2113 C C . TYR A 1 278 ? 8.235 3.626 -4.823 1.00 95.25 278 TYR A C 1
ATOM 2115 O O . TYR A 1 278 ? 9.376 3.504 -4.366 1.00 95.25 278 TYR A O 1
ATOM 2123 N N . LEU A 1 279 ? 7.929 3.353 -6.088 1.00 94.38 279 LEU A N 1
ATOM 2124 C CA . LEU A 1 279 ? 8.912 2.987 -7.100 1.00 94.38 279 LEU A CA 1
ATOM 2125 C C . LEU A 1 279 ? 9.072 4.131 -8.092 1.00 94.38 279 LEU A C 1
ATOM 2127 O O . LEU A 1 279 ? 8.116 4.523 -8.761 1.00 94.38 279 LEU A O 1
ATOM 2131 N N . TYR A 1 280 ? 10.296 4.625 -8.211 1.00 93.00 280 TYR A N 1
ATOM 2132 C CA . TYR A 1 280 ? 10.694 5.666 -9.145 1.00 93.00 280 TYR A CA 1
ATOM 2133 C C . TYR A 1 280 ? 11.619 5.061 -10.193 1.00 93.00 280 TYR A C 1
ATOM 2135 O O . TYR A 1 280 ? 12.605 4.411 -9.837 1.00 93.00 280 TYR A O 1
ATOM 2143 N N . ALA A 1 281 ? 11.332 5.265 -11.476 1.00 90.12 281 ALA A N 1
ATOM 2144 C CA . ALA A 1 281 ? 12.130 4.659 -12.536 1.00 90.12 281 ALA A CA 1
ATOM 2145 C C . ALA A 1 281 ? 12.358 5.592 -13.725 1.00 90.12 281 ALA A C 1
ATOM 2147 O O . ALA A 1 281 ? 11.465 6.327 -14.131 1.00 90.12 281 ALA A O 1
ATOM 2148 N N . VAL A 1 282 ? 13.558 5.538 -14.306 1.00 88.38 282 VAL A N 1
ATOM 2149 C CA . VAL A 1 282 ? 13.910 6.278 -15.527 1.00 88.38 282 VAL A CA 1
ATOM 2150 C C . VAL A 1 282 ? 14.900 5.479 -16.382 1.00 88.38 282 VAL A C 1
ATOM 2152 O O . VAL A 1 282 ? 15.782 4.815 -15.825 1.00 88.38 282 VAL A O 1
ATOM 2155 N N . PRO A 1 283 ? 14.814 5.528 -17.721 1.00 85.50 283 PRO A N 1
ATOM 2156 C CA . PRO A 1 283 ? 15.855 4.984 -18.585 1.00 85.50 283 PRO A CA 1
ATOM 2157 C C . PRO A 1 283 ? 17.209 5.660 -18.348 1.00 85.50 283 PRO A C 1
ATOM 2159 O O . PRO A 1 283 ? 17.291 6.885 -18.308 1.00 85.50 283 PRO A O 1
ATOM 2162 N N . MET A 1 284 ? 18.291 4.884 -18.255 1.00 76.69 284 MET A N 1
ATOM 2163 C CA . MET A 1 284 ? 19.645 5.424 -18.046 1.00 76.69 284 MET A CA 1
ATOM 2164 C C . MET A 1 284 ? 20.151 6.284 -19.212 1.00 76.69 284 MET A C 1
ATOM 2166 O O . MET A 1 284 ? 21.046 7.101 -19.026 1.00 76.69 284 MET A O 1
ATOM 2170 N N . GLU A 1 285 ? 19.600 6.097 -20.410 1.00 69.94 285 GLU A N 1
ATOM 2171 C CA . GLU A 1 285 ? 19.968 6.855 -21.613 1.00 69.94 285 GLU A CA 1
ATOM 2172 C C . GLU A 1 285 ? 19.416 8.289 -21.604 1.00 69.94 285 GLU A C 1
ATOM 2174 O O . GLU A 1 285 ? 19.874 9.137 -22.369 1.00 69.94 285 GLU A O 1
ATOM 2179 N N . GLN A 1 286 ? 18.441 8.581 -20.739 1.00 69.44 286 GLN A N 1
ATOM 2180 C CA . GLN A 1 286 ? 17.903 9.925 -20.581 1.00 69.44 286 GLN A CA 1
ATOM 2181 C C . GLN A 1 286 ? 18.788 10.718 -19.615 1.00 69.44 286 GLN A C 1
ATOM 2183 O O . GLN A 1 286 ? 19.054 10.285 -18.495 1.00 69.44 286 GLN A O 1
ATOM 2188 N N . ASN A 1 287 ? 19.234 11.907 -20.038 1.00 57.59 287 ASN A N 1
ATOM 2189 C CA . ASN A 1 287 ? 19.928 12.833 -19.146 1.00 57.59 287 ASN A CA 1
ATOM 2190 C C . ASN A 1 287 ? 19.012 13.165 -17.964 1.00 57.59 287 ASN A C 1
ATOM 2192 O O . ASN A 1 287 ? 17.980 13.818 -18.136 1.00 57.59 287 ASN A O 1
ATOM 2196 N N . ILE A 1 288 ? 19.413 12.726 -16.770 1.00 63.72 288 ILE A N 1
ATOM 2197 C CA . ILE A 1 288 ? 18.669 12.888 -15.516 1.00 63.72 288 ILE A CA 1
ATOM 2198 C C . ILE A 1 288 ? 18.817 14.335 -15.024 1.00 63.72 288 ILE A C 1
ATOM 2200 O O . ILE A 1 288 ? 19.436 14.624 -14.004 1.00 63.72 288 ILE A O 1
ATOM 2204 N N . THR A 1 289 ? 18.292 15.283 -15.791 1.00 56.47 289 THR A N 1
ATOM 2205 C CA . THR A 1 289 ? 18.283 16.707 -15.436 1.00 56.47 289 THR A CA 1
ATOM 2206 C C . THR A 1 289 ? 16.984 17.017 -14.685 1.00 56.47 289 THR A C 1
ATOM 2208 O O . THR A 1 289 ? 16.170 17.813 -15.140 1.00 56.47 289 THR A O 1
ATOM 2211 N N . GLY A 1 290 ? 16.718 16.316 -13.577 1.00 68.06 290 GLY A N 1
ATOM 2212 C CA . GLY A 1 290 ? 15.469 16.473 -12.823 1.00 68.06 290 GLY A CA 1
ATOM 2213 C C . GLY A 1 290 ? 15.177 15.353 -11.823 1.00 68.06 290 GLY A C 1
ATOM 2214 O O . GLY A 1 290 ? 16.011 14.481 -11.581 1.00 68.06 290 GLY A O 1
ATOM 2215 N N . SER A 1 291 ? 13.978 15.388 -11.235 1.00 76.88 291 SER A N 1
ATOM 2216 C CA . SER A 1 291 ? 13.460 14.332 -10.360 1.00 76.88 291 SER A CA 1
ATOM 2217 C C . SER A 1 291 ? 13.046 13.104 -11.168 1.00 76.88 291 SER A C 1
ATOM 2219 O O . SER A 1 291 ? 12.429 13.228 -12.225 1.00 76.88 291 SER A O 1
ATOM 2221 N N . ILE A 1 292 ? 13.350 11.916 -10.651 1.00 85.75 292 ILE A N 1
ATOM 2222 C CA . ILE A 1 292 ? 12.944 10.649 -11.266 1.00 85.75 292 ILE A CA 1
ATOM 2223 C C . ILE A 1 292 ? 11.426 10.487 -11.079 1.00 85.75 292 ILE A C 1
ATOM 2225 O O . ILE A 1 292 ? 10.939 10.720 -9.970 1.00 85.75 292 ILE A O 1
ATOM 2229 N N . PRO A 1 293 ? 10.665 10.124 -12.127 1.00 88.81 293 PRO A N 1
ATOM 2230 C CA . PRO A 1 293 ? 9.214 10.022 -12.034 1.00 88.81 293 PRO A CA 1
ATOM 2231 C C . PRO A 1 293 ? 8.786 8.823 -11.179 1.00 88.81 293 PRO A C 1
ATOM 2233 O O . PRO A 1 293 ? 9.411 7.760 -11.222 1.00 88.81 293 PRO A O 1
ATOM 2236 N N . LEU A 1 294 ? 7.707 9.004 -10.411 1.00 91.50 294 LEU A N 1
ATOM 2237 C CA . LEU A 1 294 ? 7.027 7.928 -9.691 1.00 91.50 294 LEU A CA 1
ATOM 2238 C C . LEU A 1 294 ? 6.263 7.076 -10.704 1.00 91.50 294 LEU A C 1
ATOM 2240 O O . LEU A 1 294 ? 5.399 7.591 -11.405 1.00 91.50 294 LEU A O 1
ATOM 2244 N N . VAL A 1 295 ? 6.565 5.782 -10.761 1.00 92.06 295 VAL A N 1
ATOM 2245 C CA . VAL A 1 295 ? 5.957 4.863 -11.732 1.00 92.06 295 VAL A CA 1
ATOM 2246 C C . VAL A 1 295 ? 4.976 3.890 -11.095 1.00 92.06 295 VAL A C 1
ATOM 2248 O O . VAL A 1 295 ? 4.055 3.436 -11.768 1.00 92.06 295 VAL A O 1
ATOM 2251 N N . PHE A 1 296 ? 5.140 3.565 -9.809 1.00 93.19 296 PHE A N 1
ATOM 2252 C CA . PHE A 1 296 ? 4.280 2.597 -9.133 1.00 93.19 296 PHE A CA 1
ATOM 2253 C C . PHE A 1 296 ? 4.205 2.849 -7.627 1.00 93.19 296 PHE A C 1
ATOM 2255 O O . PHE A 1 296 ? 5.220 3.156 -6.998 1.00 93.19 296 PHE A O 1
ATOM 2262 N N . THR A 1 297 ? 3.024 2.639 -7.045 1.00 94.69 297 THR A N 1
ATOM 2263 C CA . THR A 1 297 ? 2.798 2.740 -5.596 1.00 94.69 297 THR A CA 1
ATOM 2264 C C . THR A 1 297 ? 2.176 1.458 -5.054 1.00 94.69 297 THR A C 1
ATOM 2266 O O . THR A 1 297 ? 1.125 1.022 -5.525 1.00 94.69 297 THR A O 1
ATOM 2269 N N . TYR A 1 298 ? 2.798 0.874 -4.031 1.00 94.06 298 TYR A N 1
ATOM 2270 C CA . TYR A 1 298 ? 2.215 -0.204 -3.233 1.00 94.06 298 TYR A CA 1
ATOM 2271 C C . TYR A 1 298 ? 1.724 0.320 -1.886 1.00 94.06 298 TYR A C 1
ATOM 2273 O O . TYR A 1 298 ? 2.338 1.215 -1.300 1.00 94.06 298 TYR A O 1
ATOM 2281 N N . LEU A 1 299 ? 0.681 -0.321 -1.363 1.00 94.69 299 LEU A N 1
ATOM 2282 C CA . LEU A 1 299 ? 0.272 -0.209 0.034 1.00 94.69 299 LEU A CA 1
ATOM 2283 C C . LEU A 1 299 ? 0.532 -1.538 0.727 1.00 94.69 299 LEU A C 1
ATOM 2285 O O . LEU A 1 299 ? 0.084 -2.582 0.268 1.00 94.69 299 LEU A O 1
ATOM 2289 N N . ILE A 1 300 ? 1.238 -1.498 1.845 1.00 93.62 300 ILE A N 1
ATOM 2290 C CA . ILE A 1 300 ? 1.571 -2.675 2.632 1.00 93.62 300 ILE A CA 1
ATOM 2291 C C . ILE A 1 300 ? 0.814 -2.584 3.955 1.00 93.62 300 ILE A C 1
ATOM 2293 O O . ILE A 1 300 ? 1.045 -1.667 4.742 1.00 93.62 300 ILE A O 1
ATOM 2297 N N . ASP A 1 301 ? -0.086 -3.536 4.190 1.00 91.25 301 ASP A N 1
ATOM 2298 C CA . ASP A 1 301 ? -0.783 -3.723 5.466 1.00 91.25 301 ASP A CA 1
ATOM 2299 C C . ASP A 1 301 ? 0.010 -4.707 6.329 1.00 91.25 301 ASP A C 1
ATOM 2301 O O . ASP A 1 301 ? 0.090 -5.900 6.014 1.00 91.25 301 ASP A O 1
ATOM 2305 N N . ALA A 1 302 ? 0.612 -4.208 7.408 1.00 89.31 302 ALA A N 1
ATOM 2306 C CA . ALA A 1 302 ? 1.265 -5.024 8.417 1.00 89.31 302 ALA A CA 1
ATOM 2307 C C . ALA A 1 302 ? 0.323 -5.192 9.619 1.00 89.31 302 ALA A C 1
ATOM 2309 O O . ALA A 1 302 ? 0.280 -4.313 10.484 1.00 89.31 302 ALA A O 1
ATOM 2310 N N . PRO A 1 303 ? -0.419 -6.306 9.734 1.00 81.25 303 PRO A N 1
ATOM 2311 C CA . PRO A 1 303 ? -1.407 -6.468 10.797 1.00 81.25 303 PRO A CA 1
ATOM 2312 C C . PRO A 1 303 ? -0.776 -6.520 12.200 1.00 81.25 303 PRO A C 1
ATOM 2314 O O . PRO A 1 303 ? 0.403 -6.841 12.379 1.00 81.25 303 PRO A O 1
ATOM 2317 N N . LEU A 1 304 ? -1.585 -6.191 13.215 1.00 75.38 304 LEU A N 1
ATOM 2318 C CA . LEU A 1 304 ? -1.241 -6.391 14.627 1.00 75.38 304 LEU A CA 1
ATOM 2319 C C . LEU A 1 304 ? -1.044 -7.883 14.903 1.00 75.38 304 LEU A C 1
ATOM 2321 O O . LEU A 1 304 ? -1.833 -8.709 14.444 1.00 75.38 304 LEU A O 1
ATOM 2325 N N . ARG A 1 305 ? -0.033 -8.218 15.707 1.00 68.06 305 ARG A N 1
ATOM 2326 C CA . ARG A 1 305 ? 0.116 -9.571 16.248 1.00 68.06 305 ARG A CA 1
ATOM 2327 C C . ARG A 1 305 ? -0.818 -9.708 17.439 1.00 68.06 305 ARG A C 1
ATOM 2329 O O . ARG A 1 305 ? -0.675 -8.976 18.417 1.00 68.06 305 ARG A O 1
ATOM 2336 N N . LEU A 1 306 ? -1.792 -10.604 17.340 1.00 54.28 306 LEU A N 1
ATOM 2337 C CA . LEU A 1 306 ? -2.824 -10.756 18.370 1.00 54.28 306 LEU A CA 1
ATOM 2338 C C . LEU A 1 306 ? -2.426 -11.765 19.456 1.00 54.28 306 LEU A C 1
ATOM 2340 O O . LEU A 1 306 ? -3.046 -11.780 20.517 1.00 54.28 306 LEU A O 1
ATOM 2344 N N . SER A 1 307 ? -1.389 -12.586 19.242 1.00 52.72 307 SER A N 1
ATOM 2345 C CA . SER A 1 307 ? -0.954 -13.577 20.233 1.00 52.72 307 SER A CA 1
ATOM 2346 C C . SER A 1 307 ? 0.565 -13.675 20.383 1.00 52.72 307 SER A C 1
ATOM 2348 O O . SER A 1 307 ? 1.316 -13.534 19.421 1.00 52.72 307 SER A O 1
ATOM 2350 N N . ALA A 1 308 ? 1.014 -13.998 21.601 1.00 44.31 308 ALA A N 1
ATOM 2351 C CA . ALA A 1 308 ? 2.412 -14.305 21.925 1.00 44.31 308 ALA A CA 1
ATOM 2352 C C . ALA A 1 308 ? 2.940 -15.595 21.252 1.00 44.31 308 ALA A C 1
ATOM 2354 O O . ALA A 1 308 ? 4.113 -15.922 21.396 1.00 44.31 308 ALA A O 1
ATOM 2355 N N . VAL A 1 309 ? 2.076 -16.336 20.545 1.00 50.62 309 VAL A N 1
ATOM 2356 C CA . VAL A 1 309 ? 2.400 -17.588 19.838 1.00 50.62 309 VAL A CA 1
ATOM 2357 C C . VAL A 1 309 ? 2.827 -17.325 18.386 1.00 50.62 309 VAL A C 1
ATOM 2359 O O . VAL A 1 309 ? 3.447 -18.182 17.759 1.00 50.62 309 VAL A O 1
ATOM 2362 N N . GLU A 1 310 ? 2.535 -16.144 17.837 1.00 56.66 310 GLU A N 1
ATOM 2363 C CA . GLU A 1 310 ? 2.974 -15.769 16.492 1.00 56.66 310 GLU A CA 1
ATOM 2364 C C . GLU A 1 310 ? 4.480 -15.478 16.484 1.00 56.66 310 GLU A C 1
ATOM 2366 O O . GLU A 1 310 ? 4.964 -14.601 17.204 1.00 56.66 310 GLU A O 1
ATOM 2371 N N . THR A 1 311 ? 5.226 -16.214 15.654 1.00 56.53 311 THR A N 1
ATOM 2372 C CA . THR A 1 311 ? 6.672 -16.034 15.474 1.00 56.53 311 THR A CA 1
ATOM 2373 C C . THR A 1 311 ? 6.976 -14.574 15.128 1.00 56.53 311 THR A C 1
ATOM 2375 O O . THR A 1 311 ? 6.280 -13.999 14.281 1.00 56.53 311 THR A O 1
ATOM 2378 N N . PRO A 1 312 ? 7.977 -13.937 15.764 1.00 55.94 312 PRO A N 1
ATOM 2379 C CA . PRO A 1 312 ? 8.284 -12.559 15.454 1.00 55.94 312 PRO A CA 1
ATOM 2380 C C . PRO A 1 312 ? 8.732 -12.412 14.003 1.00 55.94 312 PRO A C 1
ATOM 2382 O O . PRO A 1 312 ? 9.555 -13.182 13.520 1.00 55.94 312 PRO A O 1
ATOM 2385 N N . TYR A 1 313 ? 8.181 -11.409 13.315 1.00 64.81 313 TYR A N 1
ATOM 2386 C CA . TYR A 1 313 ? 8.679 -11.002 12.009 1.00 64.81 313 TYR A CA 1
ATOM 2387 C C . TYR A 1 313 ? 10.152 -10.597 12.154 1.00 64.81 313 TYR A C 1
ATOM 2389 O O . TYR A 1 313 ? 10.575 -10.042 13.183 1.00 64.81 313 TYR A O 1
ATOM 2397 N N . ILE A 1 314 ? 10.923 -10.904 11.120 1.00 68.25 314 ILE A N 1
ATOM 2398 C CA . ILE A 1 314 ? 12.371 -10.748 11.088 1.00 68.25 314 ILE A CA 1
ATOM 2399 C C . ILE A 1 314 ? 12.749 -9.285 11.320 1.00 68.25 314 ILE A C 1
ATOM 2401 O O . ILE A 1 314 ? 13.697 -9.021 12.049 1.00 68.25 314 ILE A O 1
ATOM 2405 N N . GLY A 1 315 ? 11.983 -8.325 10.791 1.00 65.81 315 GLY A N 1
ATOM 2406 C CA . GLY A 1 315 ? 12.260 -6.894 10.940 1.00 65.81 315 GLY A CA 1
ATOM 2407 C C . GLY A 1 315 ? 12.434 -6.375 12.376 1.00 65.81 315 GLY A C 1
ATOM 2408 O O . GLY A 1 315 ? 13.355 -5.599 12.614 1.00 65.81 315 GLY A O 1
ATOM 2409 N N . THR A 1 316 ? 11.646 -6.827 13.363 1.00 65.81 316 THR A N 1
ATOM 2410 C CA . THR A 1 316 ? 11.785 -6.357 14.765 1.00 65.81 316 THR A CA 1
ATOM 2411 C C . THR A 1 316 ? 13.053 -6.858 15.426 1.00 65.81 316 THR A C 1
ATOM 2413 O O . THR A 1 316 ? 13.599 -6.193 16.299 1.00 65.81 316 THR A O 1
ATOM 2416 N N . VAL A 1 317 ? 13.472 -8.064 15.054 1.00 69.62 317 VAL A N 1
ATOM 2417 C CA . VAL A 1 317 ? 14.579 -8.763 15.708 1.00 69.62 317 VAL A CA 1
ATOM 2418 C C . VAL A 1 317 ? 15.889 -8.474 14.975 1.00 69.62 317 VAL A C 1
ATOM 2420 O O . VAL A 1 317 ? 16.923 -8.294 15.605 1.00 69.62 317 VAL A O 1
ATOM 2423 N N . GLY A 1 318 ? 15.838 -8.387 13.646 1.00 67.69 318 GLY A N 1
ATOM 2424 C CA . GLY A 1 318 ? 16.980 -8.143 12.771 1.00 67.69 318 GLY A CA 1
ATOM 2425 C C . GLY A 1 318 ? 17.263 -6.670 12.466 1.00 67.69 318 GLY A C 1
ATOM 2426 O O . GLY A 1 318 ? 18.353 -6.375 11.985 1.00 67.69 318 GLY A O 1
ATOM 2427 N N . GLY A 1 319 ? 16.323 -5.753 12.725 1.00 78.31 319 GLY A N 1
ATOM 2428 C CA . GLY A 1 319 ? 16.483 -4.321 12.451 1.00 78.31 319 GLY A CA 1
ATOM 2429 C C . GLY A 1 319 ? 16.649 -3.976 10.961 1.00 78.31 319 GLY A C 1
ATOM 2430 O O . GLY A 1 319 ? 16.339 -4.781 10.073 1.00 78.31 319 GLY A O 1
ATOM 2431 N N . GLU A 1 320 ? 17.137 -2.758 10.686 1.00 83.81 320 GLU A N 1
ATOM 2432 C CA . GLU A 1 320 ? 17.504 -2.310 9.331 1.00 83.81 320 GLU A CA 1
ATOM 2433 C C . GLU A 1 320 ? 18.506 -3.275 8.671 1.00 83.81 320 GLU A C 1
ATOM 2435 O O . GLU A 1 320 ? 19.284 -3.957 9.341 1.00 83.81 320 GLU A O 1
ATOM 2440 N N . PHE A 1 321 ? 18.517 -3.329 7.337 1.00 84.00 321 PHE A N 1
ATOM 2441 C CA . PHE A 1 321 ? 19.483 -4.172 6.632 1.00 84.00 321 PHE A CA 1
ATOM 2442 C C . PHE A 1 321 ? 20.922 -3.667 6.867 1.00 84.00 321 PHE A C 1
ATOM 2444 O O . PHE A 1 321 ? 21.180 -2.479 6.641 1.00 84.00 321 PHE A O 1
ATOM 2451 N N . PRO A 1 322 ? 21.880 -4.533 7.262 1.00 80.25 322 PRO A N 1
ATOM 2452 C CA . PRO A 1 322 ? 23.262 -4.129 7.538 1.00 80.25 322 PRO A CA 1
ATOM 2453 C C . PRO A 1 322 ? 23.914 -3.331 6.403 1.00 80.25 322 PRO A C 1
ATOM 2455 O O . PRO A 1 322 ? 24.590 -2.338 6.652 1.00 80.25 322 PRO A O 1
ATOM 2458 N N . GLU A 1 323 ? 23.634 -3.684 5.146 1.00 80.31 323 GLU A N 1
ATOM 2459 C CA . GLU A 1 323 ? 24.134 -2.984 3.956 1.00 80.31 323 GLU A CA 1
ATOM 2460 C C . GLU A 1 323 ? 23.703 -1.512 3.912 1.00 80.31 323 GLU A C 1
ATOM 2462 O O . GLU A 1 323 ? 24.432 -0.648 3.415 1.00 80.31 323 GLU A O 1
ATOM 2467 N N . LYS A 1 324 ? 22.497 -1.208 4.405 1.00 83.44 324 LYS A N 1
ATOM 2468 C CA . LYS A 1 324 ? 21.975 0.162 4.462 1.00 83.44 324 LYS A CA 1
ATOM 2469 C C . LYS A 1 324 ? 22.623 0.948 5.594 1.00 83.44 324 LYS A C 1
ATOM 2471 O O . LYS A 1 324 ? 22.953 2.117 5.390 1.00 83.44 324 LYS A O 1
ATOM 2476 N N . ILE A 1 325 ? 22.853 0.298 6.734 1.00 79.19 325 ILE A N 1
ATOM 2477 C CA . ILE A 1 325 ? 23.541 0.882 7.890 1.00 79.19 325 ILE A CA 1
ATOM 2478 C C . ILE A 1 325 ? 24.984 1.242 7.514 1.00 79.19 325 ILE A C 1
ATOM 2480 O O . ILE A 1 325 ? 25.388 2.394 7.669 1.00 79.19 325 ILE A O 1
ATOM 2484 N N . GLU A 1 326 ? 25.735 0.294 6.946 1.00 83.25 326 GLU A N 1
ATOM 2485 C CA . GLU A 1 326 ? 27.127 0.487 6.514 1.00 83.25 326 GLU A CA 1
ATOM 2486 C C . GLU A 1 326 ? 27.247 1.640 5.505 1.00 83.25 326 GLU A C 1
ATOM 2488 O O . GLU A 1 326 ? 28.104 2.518 5.640 1.00 83.25 326 GLU A O 1
ATOM 2493 N N . LYS A 1 327 ? 26.341 1.695 4.518 1.00 80.88 327 LYS A N 1
ATOM 2494 C CA . LYS A 1 327 ? 26.327 2.765 3.512 1.00 80.88 327 LYS A CA 1
ATOM 2495 C C . LYS A 1 327 ? 26.046 4.141 4.125 1.00 80.88 327 LYS A C 1
ATOM 2497 O O . LYS A 1 327 ? 26.660 5.121 3.702 1.00 80.88 327 LYS A O 1
ATOM 2502 N N . ARG A 1 328 ? 25.137 4.228 5.104 1.00 82.56 328 ARG A N 1
ATOM 2503 C CA . ARG A 1 328 ? 24.830 5.477 5.825 1.00 82.56 328 ARG A CA 1
ATOM 2504 C C . ARG A 1 328 ? 26.038 5.944 6.637 1.00 82.56 328 ARG A C 1
ATOM 2506 O O . ARG A 1 328 ? 26.451 7.089 6.488 1.00 82.56 328 ARG A O 1
ATOM 2513 N N . GLN A 1 329 ? 26.660 5.044 7.397 1.00 81.94 329 GLN A N 1
ATOM 2514 C CA . GLN A 1 329 ? 27.853 5.351 8.192 1.00 81.94 329 GLN A CA 1
ATOM 2515 C C . GLN A 1 329 ? 29.022 5.819 7.317 1.00 81.94 329 GLN A C 1
ATOM 2517 O O . GLN A 1 329 ? 29.678 6.809 7.636 1.00 81.94 329 GLN A O 1
ATOM 2522 N N . ALA A 1 330 ? 29.255 5.166 6.175 1.00 80.94 330 ALA A N 1
ATOM 2523 C CA . ALA A 1 330 ? 30.274 5.596 5.220 1.00 80.94 330 ALA A CA 1
ATOM 2524 C C . ALA A 1 330 ? 29.978 6.995 4.642 1.00 80.94 330 ALA A C 1
ATOM 2526 O O . ALA A 1 330 ? 30.891 7.810 4.488 1.00 80.94 330 ALA A O 1
ATOM 2527 N N . ALA A 1 331 ? 28.708 7.299 4.347 1.00 79.12 331 ALA A N 1
ATOM 2528 C CA . ALA A 1 331 ? 28.297 8.616 3.863 1.00 79.12 331 ALA A CA 1
ATOM 2529 C C . ALA A 1 331 ? 28.473 9.712 4.930 1.00 79.12 331 ALA A C 1
ATOM 2531 O O . ALA A 1 331 ? 28.973 10.792 4.614 1.00 79.12 331 ALA A O 1
ATOM 2532 N N . GLU A 1 332 ? 28.126 9.430 6.187 1.00 82.50 332 GLU A N 1
ATOM 2533 C CA . GLU A 1 332 ? 28.319 10.343 7.321 1.00 82.50 332 GLU A CA 1
ATOM 2534 C C . GLU A 1 332 ? 29.804 10.622 7.582 1.00 82.50 332 GLU A C 1
ATOM 2536 O O . GLU A 1 332 ? 30.199 11.778 7.739 1.00 82.50 332 GLU A O 1
ATOM 2541 N N . GLN A 1 333 ? 30.652 9.590 7.540 1.00 80.38 333 GLN A N 1
ATOM 2542 C CA . GLN A 1 333 ? 32.105 9.740 7.672 1.00 80.38 333 GLN A CA 1
ATOM 2543 C C . GLN A 1 333 ? 32.699 10.572 6.525 1.00 80.38 333 GLN A C 1
ATOM 2545 O O . GLN A 1 333 ? 33.535 11.447 6.760 1.00 80.38 333 GLN A O 1
ATOM 2550 N N . ALA A 1 334 ? 32.238 10.361 5.288 1.00 77.81 334 ALA A N 1
ATOM 2551 C CA . ALA A 1 334 ? 32.666 11.151 4.135 1.00 77.81 334 ALA A CA 1
ATOM 2552 C C . ALA A 1 334 ? 32.201 12.618 4.215 1.00 77.81 334 ALA A C 1
ATOM 2554 O O . ALA A 1 334 ? 32.938 13.523 3.815 1.00 77.81 334 ALA A O 1
ATOM 2555 N N . ALA A 1 335 ? 30.999 12.869 4.742 1.00 77.44 335 ALA A N 1
ATOM 2556 C CA . ALA A 1 335 ? 30.492 14.219 4.976 1.00 77.44 335 ALA A CA 1
ATOM 2557 C C . ALA A 1 335 ? 31.295 14.933 6.075 1.00 77.44 335 ALA A C 1
ATOM 2559 O O . ALA A 1 335 ? 31.741 16.061 5.868 1.00 77.44 335 ALA A O 1
ATOM 2560 N N . ALA A 1 336 ? 31.567 14.257 7.194 1.00 76.88 336 ALA A N 1
ATOM 2561 C CA . ALA A 1 336 ? 32.382 14.793 8.283 1.00 76.88 336 ALA A CA 1
ATOM 2562 C C . ALA A 1 336 ? 33.816 15.127 7.831 1.00 76.88 336 ALA A C 1
ATOM 2564 O O . ALA A 1 336 ? 34.350 16.175 8.198 1.00 76.88 336 ALA A O 1
ATOM 2565 N N . ALA A 1 337 ? 34.414 14.290 6.976 1.00 73.19 337 ALA A N 1
ATOM 2566 C CA . ALA A 1 337 ? 35.739 14.534 6.407 1.00 73.19 337 ALA A CA 1
ATOM 2567 C C . ALA A 1 337 ? 35.776 15.751 5.461 1.00 73.19 337 ALA A C 1
ATOM 2569 O O . ALA A 1 337 ? 36.756 16.496 5.459 1.00 73.19 337 ALA A O 1
ATOM 2570 N N . LYS A 1 338 ? 34.707 16.000 4.688 1.00 69.50 338 LYS A N 1
ATOM 2571 C CA . LYS A 1 338 ? 34.603 17.187 3.815 1.00 69.50 338 LYS A CA 1
ATOM 2572 C C . LYS A 1 338 ? 34.442 18.486 4.603 1.00 69.50 338 LYS A C 1
ATOM 2574 O O . LYS A 1 338 ? 35.020 19.498 4.218 1.00 69.50 338 LYS A O 1
ATOM 2579 N N . THR A 1 339 ? 33.717 18.464 5.719 1.00 61.50 339 THR A N 1
ATOM 2580 C CA . THR A 1 339 ? 33.527 19.649 6.574 1.00 61.50 339 THR A CA 1
ATOM 2581 C C . THR A 1 339 ? 34.824 20.076 7.274 1.00 61.50 339 THR A C 1
ATOM 2583 O O . THR A 1 339 ? 35.007 21.255 7.559 1.00 61.50 339 THR A O 1
ATOM 2586 N N . GLN A 1 340 ? 35.764 19.149 7.495 1.00 59.22 340 GLN A N 1
ATOM 2587 C CA . GLN A 1 340 ? 37.080 19.436 8.086 1.00 59.22 340 GLN A CA 1
ATOM 2588 C C . GLN A 1 340 ? 38.133 19.940 7.078 1.00 59.22 340 GLN A C 1
ATOM 2590 O O . GLN A 1 340 ? 39.221 20.332 7.489 1.00 59.22 340 GLN A O 1
ATOM 2595 N N . GLN A 1 341 ? 37.833 19.952 5.773 1.00 54.78 341 GLN A N 1
ATOM 2596 C CA . GLN A 1 341 ? 38.763 20.373 4.714 1.00 54.78 341 GLN A CA 1
ATOM 2597 C C . GLN A 1 341 ? 38.478 21.768 4.135 1.00 54.78 341 GLN A C 1
ATOM 2599 O O . GLN A 1 341 ? 39.092 22.131 3.135 1.00 54.78 341 GLN A O 1
ATOM 2604 N N . ILE A 1 342 ? 37.588 22.565 4.735 1.00 48.66 342 ILE A N 1
ATOM 2605 C CA . ILE A 1 342 ? 37.381 23.964 4.328 1.00 48.66 342 ILE A CA 1
ATOM 2606 C C . ILE A 1 342 ? 38.495 24.810 4.971 1.00 48.66 342 ILE A C 1
ATOM 2608 O O . ILE A 1 342 ? 38.457 24.998 6.189 1.00 48.66 342 ILE A O 1
ATOM 2612 N N . PRO A 1 343 ? 39.500 25.305 4.221 1.00 52.66 343 PRO A N 1
ATOM 2613 C CA . PRO A 1 343 ? 40.523 26.169 4.790 1.00 52.66 343 PRO A CA 1
ATOM 2614 C C . PRO A 1 343 ? 39.920 27.561 4.998 1.00 52.66 343 PRO A C 1
ATOM 2616 O O . PRO A 1 343 ? 39.257 28.095 4.107 1.00 52.66 343 PRO A O 1
ATOM 2619 N N . SER A 1 344 ? 40.150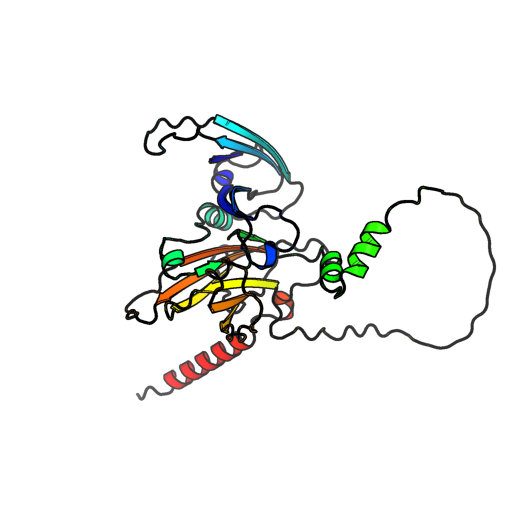 28.112 6.187 1.00 42.53 344 SER A N 1
ATOM 2620 C CA . SER A 1 344 ? 39.901 29.509 6.564 1.00 42.53 344 SER A CA 1
ATOM 2621 C C . SER A 1 344 ? 40.687 30.505 5.723 1.00 42.53 344 SER A C 1
ATOM 2623 O O . SER A 1 344 ? 41.880 30.202 5.473 1.00 42.53 344 SER A O 1
#

pLDDT: mean 70.63, std 21.31, range [24.36, 96.44]

Foldseek 3Di:
DDKFKDDPVDDRVLGPLFKDKDKWFAFDPDPDPCLQVVPGHTDIDIDIGGHDQFFAKMKMWDWDFPPPPPPPDPDRDTDGDDIDIDGGPDDDGADPQLSNCRRPDDAWFPDCVCVVQQKDWNPDRGLAAEFDWPPPPVVVVVVPPPDPVVNVVVVVPPDDDDDDDDDDDDDDDDDDDDDDDPPPPPPPPPPQPLLAARDKIKMFGAPPFDKDKDKWKWWRRDPDIHTPCLQKDKDKDFDPPPPPDPDPPDDPPPPNHGRMMIIIGGHDQDACTKMKMWMFMDTPPDDCPDDGDTTGIGIYHRHDDPDPPTDDGCCNVVPGRVVSVVVVVVVVVVVVVVVVPDDD

InterPro domains:
  IPR053041 Transglutaminase-like Superfamily Modulators [PTHR47020] (48-133)

Sequence (344 aa):
LTARLKSLSVKPELLENCVLLRDIEASMPTTGVSVLTGTGPCVPMSVINAYLPEPGEYALEVYAAPPGSDESTEQTAYHLAWQFLIEAEAGKPLSMPLLSRLATINLGPQDDTWQKLGFRTLSHPDPLVRVRTAGRAGSERLLRLKNKSQLLQRFMGSQGLQTQVSETAAAEEATAAQSGDAVPLDLEPETIDREACDLQIILGMSEVQKICLISQLVDISGEEEEDVTGYLLQKANTLEDDEPQAGDRSSTLSRDIPSQLVNLLIRIPKGGSFYKLYLYAVPMEQNITGSIPLVFTYLIDAPLRLSAVETPYIGTVGGEFPEKIEKRQAAEQAAAAKTQQIPS

Radius of gyration: 26.55 Å; chains: 1; bounding box: 69×78×71 Å

Organism: Hymenolepis diminuta (NCBI:txid6216)

Secondary structure (DSSP, 8-state):
-EEEEE-SSS-GGGTTT-EEEEEEEEEP--SSSHHHHS-SPEEEEEEEEE--SSSEEEEEEEEEPPTT--TTSTT---EEEEEEEEEE-S-PPPPHHHHHHHHS---EESSTHHHHTT-EE-S-SSSEEEPPPSS-HHHHHHHS---HHHHHHHHSS-S----------------------------------TT--SEEEEEEE-TTS-EEEEEEEEE-SSSS-EE-GGGEEEEEEE-------TT----TTTT---SEEEEEEE--S-SSEEEEEEEEEEETTS---SPPPEEEEEEEEEPPP--TTSPPPHHHHH-S-HHHHHHHHHHHHHHHHHHTT---